Protein AF-I3C605-F1 (afdb_monomer)

Sequence (191 aa):
MRNILIIIFFLIFNLTFSQESLPFEDYHDSSNYLKIDKIDGYNNKTTESFEMFLNSDKTWNVKYFRYEADSIVCTKNIVIDTLNRLDEKLWLKILITNIQYLPDWEKIEYKLKYNTSIINLKDDIVIFSEQKVIVDGISFVIEIKTDHDKGIYNKIRYPDPSYFLPQFKSVDEIKSISDLLKIIHTNFEIF

Radius of gyration: 21.99 Å; Cα contacts (8 Å, |Δi|>4): 279; chains: 1; bounding box: 72×38×61 Å

Structure (mmCIF, N/CA/C/O backbone):
data_AF-I3C605-F1
#
_entry.id   AF-I3C605-F1
#
loop_
_atom_site.group_PDB
_atom_site.id
_atom_site.type_symbol
_atom_site.label_atom_id
_atom_site.label_alt_id
_atom_site.label_comp_id
_atom_site.label_asym_id
_atom_site.label_entity_id
_atom_site.label_seq_id
_atom_site.pdbx_PDB_ins_code
_atom_site.Cartn_x
_atom_site.Cartn_y
_atom_site.Cartn_z
_atom_site.occupancy
_atom_site.B_iso_or_equiv
_atom_site.auth_seq_id
_atom_site.auth_comp_id
_atom_site.auth_asym_id
_atom_site.auth_atom_id
_atom_site.pdbx_PDB_model_num
ATOM 1 N N . MET A 1 1 ? 52.435 -0.539 25.233 1.00 52.75 1 MET A N 1
ATOM 2 C CA . MET A 1 1 ? 51.190 0.245 25.424 1.00 52.75 1 MET A CA 1
ATOM 3 C C . MET A 1 1 ? 50.751 1.004 24.157 1.00 52.75 1 MET A C 1
ATOM 5 O O . MET A 1 1 ? 50.082 2.018 24.267 1.00 52.75 1 MET A O 1
ATOM 9 N N . ARG A 1 2 ? 51.077 0.519 22.943 1.00 49.16 2 ARG A N 1
ATOM 10 C CA . ARG A 1 2 ? 50.693 1.168 21.669 1.00 49.16 2 ARG A CA 1
ATOM 11 C C . ARG A 1 2 ? 49.412 0.585 21.049 1.00 49.16 2 ARG A C 1
ATOM 13 O O . ARG A 1 2 ? 48.764 1.247 20.256 1.00 49.16 2 ARG A O 1
ATOM 20 N N . ASN A 1 3 ? 49.013 -0.616 21.480 1.00 54.59 3 ASN A N 1
ATOM 21 C CA . ASN A 1 3 ? 47.872 -1.346 20.913 1.00 54.59 3 ASN A CA 1
ATOM 22 C C . ASN A 1 3 ? 46.565 -1.171 21.717 1.00 54.59 3 ASN A C 1
ATOM 24 O O . ASN A 1 3 ? 45.519 -1.612 21.264 1.00 54.59 3 ASN A O 1
ATOM 28 N N . ILE A 1 4 ? 46.607 -0.516 22.886 1.00 57.53 4 ILE A N 1
ATOM 29 C CA . ILE A 1 4 ? 45.414 -0.260 23.721 1.00 57.53 4 ILE A CA 1
ATOM 30 C C . ILE A 1 4 ? 44.628 0.963 23.209 1.00 57.53 4 ILE A C 1
ATOM 32 O O . ILE A 1 4 ? 43.403 0.977 23.261 1.00 57.53 4 ILE A O 1
ATOM 36 N N . LEU A 1 5 ? 45.314 1.952 22.625 1.00 52.88 5 LEU A N 1
ATOM 37 C CA . LEU A 1 5 ? 44.692 3.162 22.068 1.00 52.88 5 LEU A CA 1
ATOM 38 C C . LEU A 1 5 ? 43.804 2.887 20.840 1.00 52.88 5 LEU A C 1
ATOM 40 O O . LEU A 1 5 ? 42.818 3.586 20.634 1.00 52.88 5 LEU A O 1
ATOM 44 N N . ILE A 1 6 ? 44.108 1.845 20.061 1.00 57.06 6 ILE A N 1
ATOM 45 C CA . ILE A 1 6 ? 43.351 1.495 18.846 1.00 57.06 6 ILE A CA 1
ATOM 46 C C . ILE A 1 6 ? 42.001 0.843 19.194 1.00 57.06 6 ILE A C 1
ATOM 48 O O . ILE A 1 6 ? 41.017 1.052 18.491 1.00 57.06 6 ILE A O 1
ATOM 52 N N . ILE A 1 7 ? 41.921 0.119 20.316 1.00 57.59 7 ILE A N 1
ATOM 53 C CA . ILE A 1 7 ? 40.679 -0.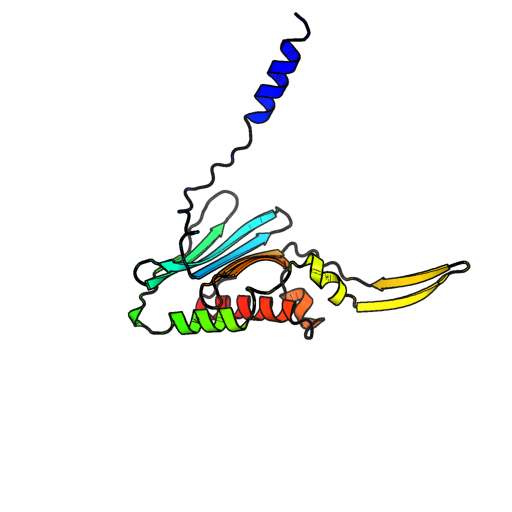536 20.763 1.00 57.59 7 ILE A CA 1
ATOM 54 C C . ILE A 1 7 ? 39.676 0.501 21.294 1.00 57.59 7 ILE A C 1
ATOM 56 O O . ILE A 1 7 ? 38.477 0.382 21.056 1.00 57.59 7 ILE A O 1
ATOM 60 N N . ILE A 1 8 ? 40.160 1.565 21.942 1.00 57.00 8 ILE A N 1
ATOM 61 C CA . ILE A 1 8 ? 39.307 2.658 22.435 1.00 57.00 8 ILE A CA 1
ATOM 62 C C . ILE A 1 8 ? 38.697 3.452 21.269 1.00 57.00 8 ILE A C 1
ATOM 64 O O . ILE A 1 8 ? 37.537 3.850 21.342 1.00 57.00 8 ILE A O 1
ATOM 68 N N . PHE A 1 9 ? 39.423 3.614 20.158 1.00 52.25 9 PHE A N 1
ATOM 69 C CA . PHE A 1 9 ? 38.913 4.318 18.977 1.00 52.25 9 PHE A CA 1
ATOM 70 C C . PHE A 1 9 ? 37.747 3.574 18.292 1.00 52.25 9 PHE A C 1
ATOM 72 O O . PHE A 1 9 ? 36.826 4.210 17.786 1.00 52.25 9 PHE A O 1
ATOM 79 N N . PHE A 1 10 ? 37.723 2.235 18.350 1.00 51.62 10 PHE A N 1
ATOM 80 C CA . PHE A 1 10 ? 36.617 1.420 17.822 1.00 51.62 10 PHE A CA 1
ATOM 81 C C . PHE A 1 10 ? 35.366 1.404 18.718 1.00 51.62 10 PHE A C 1
ATOM 83 O O . PHE A 1 10 ? 34.265 1.147 18.234 1.00 51.62 10 PHE A O 1
ATOM 90 N N . LEU A 1 11 ? 35.503 1.701 20.013 1.00 51.59 11 LEU A N 1
ATOM 91 C CA . LEU A 1 11 ? 34.367 1.772 20.941 1.00 51.59 11 LEU A CA 1
ATOM 92 C C . LEU A 1 11 ? 33.599 3.096 20.834 1.00 51.59 11 LEU A C 1
ATOM 94 O O . LEU A 1 11 ? 32.384 3.107 21.004 1.00 51.59 11 LEU A O 1
ATOM 98 N N . ILE A 1 12 ? 34.276 4.196 20.492 1.00 53.16 12 ILE A N 1
ATOM 99 C CA . ILE A 1 12 ? 33.645 5.523 20.390 1.00 53.16 12 ILE A CA 1
ATOM 100 C C . ILE A 1 12 ? 32.865 5.675 19.071 1.00 53.16 12 ILE A C 1
ATOM 102 O O . ILE A 1 12 ? 31.870 6.392 19.027 1.00 53.16 12 ILE A O 1
ATOM 106 N N . PHE A 1 13 ? 33.239 4.942 18.015 1.00 48.03 13 PHE A N 1
ATOM 107 C CA . PHE A 1 13 ? 32.538 5.000 16.723 1.00 48.03 13 PHE A CA 1
ATOM 108 C C . PHE A 1 13 ? 31.150 4.332 16.729 1.00 48.03 13 PHE A C 1
ATOM 110 O O . PHE A 1 13 ? 30.357 4.567 15.824 1.00 48.03 13 PHE A O 1
ATOM 117 N N . ASN A 1 14 ? 30.827 3.537 17.757 1.00 44.28 14 ASN A N 1
ATOM 118 C CA . ASN A 1 14 ? 29.510 2.904 17.907 1.00 44.28 14 ASN A CA 1
ATOM 119 C C . ASN A 1 14 ? 28.505 3.754 18.706 1.00 44.28 14 ASN A C 1
ATOM 121 O O . ASN A 1 14 ? 27.381 3.314 18.926 1.00 44.28 14 ASN A O 1
ATOM 125 N N . LEU A 1 15 ? 28.887 4.954 19.162 1.00 48.38 15 LEU A N 1
ATOM 126 C CA . LEU A 1 15 ? 28.062 5.763 20.069 1.00 48.38 15 LEU A CA 1
ATOM 127 C C . LEU A 1 15 ? 27.304 6.917 19.400 1.00 48.38 15 LEU A C 1
ATOM 129 O O . LEU A 1 15 ? 26.656 7.694 20.096 1.00 48.38 15 LEU A O 1
ATOM 133 N N . THR A 1 16 ? 27.325 7.040 18.072 1.00 44.97 16 THR A N 1
ATOM 134 C CA . THR A 1 16 ? 26.648 8.158 17.396 1.00 44.97 16 THR A CA 1
ATOM 135 C C . THR A 1 16 ? 25.938 7.726 16.120 1.00 44.97 16 THR A C 1
ATOM 137 O O . THR A 1 16 ? 26.452 7.950 15.031 1.00 44.97 16 THR A O 1
ATOM 140 N N . PHE A 1 17 ? 24.763 7.108 16.266 1.00 44.66 17 PHE A N 1
ATOM 141 C CA . PHE A 1 17 ? 23.529 7.454 15.540 1.00 44.66 17 PHE A CA 1
ATOM 142 C C . PHE A 1 17 ? 22.391 6.550 16.043 1.00 44.66 17 PHE A C 1
ATOM 144 O O . PHE A 1 17 ? 21.987 5.593 15.392 1.00 44.66 17 PHE A O 1
ATOM 151 N N . SER A 1 18 ? 21.875 6.830 17.239 1.00 33.56 18 SER A N 1
ATOM 152 C CA . SER A 1 18 ? 20.501 6.442 17.551 1.00 33.56 18 SER A CA 1
ATOM 153 C C . SER A 1 18 ? 19.672 7.684 17.279 1.00 33.56 18 SER A C 1
ATOM 155 O O . SER A 1 18 ? 19.680 8.607 18.090 1.00 33.56 18 SER A O 1
ATOM 157 N N . GLN A 1 19 ? 19.024 7.763 16.115 1.00 38.09 19 GLN A N 1
ATOM 158 C CA . GLN A 1 19 ? 17.883 8.667 16.006 1.00 38.09 19 GLN A CA 1
ATOM 159 C C . GLN A 1 19 ? 16.890 8.203 17.070 1.00 38.09 19 GLN A C 1
ATOM 161 O O . GLN A 1 19 ? 16.539 7.023 17.099 1.00 38.09 19 GLN A O 1
ATOM 166 N N . GLU A 1 20 ? 16.505 9.090 17.986 1.00 32.50 20 GLU A N 1
ATOM 167 C CA . GLU A 1 20 ? 15.344 8.856 18.834 1.00 32.50 20 GLU A CA 1
ATOM 168 C C . GLU A 1 20 ? 14.158 8.620 17.900 1.00 32.50 20 GLU A C 1
ATOM 170 O O . GLU A 1 20 ? 13.609 9.547 17.303 1.00 32.50 20 GLU A O 1
ATOM 175 N N . SER A 1 21 ? 13.783 7.355 17.726 1.00 35.91 21 SER A N 1
ATOM 176 C CA . SER A 1 21 ? 12.450 7.037 17.264 1.00 35.91 21 SER A CA 1
ATOM 177 C C . SER A 1 21 ? 11.512 7.606 18.318 1.00 35.91 21 SER A C 1
ATOM 179 O O . SER A 1 21 ? 11.566 7.207 19.484 1.00 35.91 21 SER A O 1
ATOM 181 N N . LEU A 1 22 ? 10.680 8.559 17.907 1.00 37.22 22 LEU A N 1
ATOM 182 C CA . LEU A 1 22 ? 9.502 8.985 18.657 1.00 37.22 22 LEU A CA 1
ATOM 183 C C . LEU A 1 22 ? 8.789 7.750 19.222 1.00 37.22 22 LEU A C 1
ATOM 185 O O . LEU A 1 22 ? 8.875 6.688 18.598 1.00 37.22 22 LEU A O 1
ATOM 189 N N . PRO A 1 23 ? 8.062 7.862 20.345 1.00 32.00 23 PRO A N 1
ATOM 190 C CA . PRO A 1 23 ? 7.281 6.754 20.866 1.00 32.00 23 PRO A CA 1
ATOM 191 C C . PRO A 1 23 ? 6.128 6.479 19.892 1.00 32.00 23 PRO A C 1
ATOM 193 O O . PRO A 1 23 ? 5.015 6.972 20.048 1.00 32.00 23 PRO A O 1
ATOM 196 N N . PHE A 1 24 ? 6.421 5.739 18.828 1.00 39.53 24 PHE A N 1
ATOM 197 C CA . PHE A 1 24 ? 5.434 5.031 18.048 1.00 39.53 24 PHE A CA 1
ATOM 198 C C . PHE A 1 24 ? 4.976 3.900 18.948 1.00 39.53 24 PHE A C 1
ATOM 200 O O . PHE A 1 24 ? 5.752 3.018 19.308 1.00 39.53 24 PHE A O 1
ATOM 207 N N . GLU A 1 25 ? 3.729 3.992 19.387 1.00 43.62 25 GLU A N 1
ATOM 208 C CA . GLU A 1 25 ? 3.073 2.875 20.040 1.00 43.62 25 GLU A CA 1
ATOM 209 C C . GLU A 1 25 ? 3.118 1.706 19.047 1.00 43.62 25 GLU A C 1
ATOM 211 O O . GLU A 1 25 ? 2.749 1.852 17.879 1.00 43.62 25 GLU A O 1
ATOM 216 N N . ASP A 1 26 ? 3.704 0.597 19.481 1.00 45.41 26 ASP A N 1
ATOM 217 C CA . ASP A 1 26 ? 4.004 -0.542 18.629 1.00 45.41 26 ASP A CA 1
ATOM 218 C C . ASP A 1 26 ? 2.695 -1.284 18.306 1.00 45.41 26 ASP A C 1
ATOM 220 O O . ASP A 1 26 ? 2.298 -2.231 18.979 1.00 45.41 26 ASP A O 1
ATOM 224 N N . TYR A 1 27 ? 1.945 -0.795 17.311 1.00 55.03 27 TYR A N 1
ATOM 225 C CA . TYR A 1 27 ? 0.644 -1.354 16.914 1.00 55.03 27 TYR A CA 1
ATOM 226 C C . TYR A 1 27 ? 0.763 -2.674 16.133 1.00 55.03 27 TYR A C 1
ATOM 228 O O . TYR A 1 27 ? -0.227 -3.140 15.558 1.00 55.03 27 TYR A O 1
ATOM 236 N N . HIS A 1 28 ? 1.942 -3.308 16.130 1.00 54.75 28 HIS A N 1
ATOM 237 C CA . HIS A 1 28 ? 2.177 -4.619 15.518 1.00 54.75 28 HIS A CA 1
ATOM 238 C C . HIS A 1 28 ? 1.216 -5.718 16.021 1.00 54.75 28 HIS A C 1
ATOM 240 O O . HIS A 1 28 ? 1.026 -6.725 15.327 1.00 54.75 28 HIS A O 1
ATOM 246 N N . ASP A 1 29 ? 0.534 -5.503 17.150 1.00 64.69 29 ASP A N 1
ATOM 247 C CA . ASP A 1 29 ? -0.460 -6.422 17.715 1.00 64.69 29 ASP A CA 1
ATOM 248 C C . ASP A 1 29 ? -1.840 -6.399 17.034 1.00 64.69 29 ASP A C 1
ATOM 250 O O . ASP A 1 29 ? -2.615 -7.341 17.211 1.00 64.69 29 ASP A O 1
ATOM 254 N N . SER A 1 30 ? -2.168 -5.400 16.203 1.00 77.69 30 SER A N 1
ATOM 255 C CA . SER A 1 30 ? -3.458 -5.403 15.492 1.00 77.69 30 SER A CA 1
ATOM 256 C C . SER A 1 30 ? -3.543 -6.560 14.485 1.00 77.69 30 SER A C 1
ATOM 258 O O . SER A 1 30 ? -2.561 -6.897 13.816 1.00 77.69 30 SER A O 1
ATOM 260 N N . SER A 1 31 ? -4.716 -7.193 14.364 1.00 84.00 31 SER A N 1
ATOM 261 C CA . SER A 1 31 ? -4.941 -8.262 13.379 1.00 84.00 31 SER A CA 1
ATOM 262 C C . SER A 1 31 ? -5.099 -7.725 11.954 1.00 84.00 31 SER A C 1
ATOM 264 O O . SER A 1 31 ? -4.735 -8.413 10.999 1.00 84.00 31 SER A O 1
ATOM 266 N N . ASN A 1 32 ? -5.578 -6.485 11.817 1.00 90.81 32 ASN A N 1
ATOM 267 C CA . ASN A 1 32 ? -5.750 -5.788 10.550 1.00 90.81 32 ASN A CA 1
ATOM 268 C C . ASN A 1 32 ? -5.110 -4.401 10.623 1.00 90.81 32 ASN A C 1
ATOM 270 O O . ASN A 1 32 ? -5.535 -3.545 11.399 1.00 90.81 32 ASN A O 1
ATOM 274 N N . TYR A 1 33 ? -4.095 -4.188 9.796 1.00 92.44 33 TYR A N 1
ATOM 275 C CA . TYR A 1 33 ? -3.253 -3.000 9.814 1.00 92.44 33 TYR A CA 1
ATOM 276 C C . TYR A 1 33 ? -2.837 -2.639 8.394 1.00 92.44 33 TYR A C 1
ATOM 278 O O . TYR A 1 33 ? -2.465 -3.514 7.614 1.00 92.44 33 TYR A O 1
ATOM 286 N N . LEU A 1 34 ? -2.869 -1.355 8.068 1.00 94.25 34 LEU A N 1
ATOM 287 C CA . LEU A 1 34 ? -2.311 -0.786 6.852 1.00 94.25 34 LEU A CA 1
ATOM 288 C C . LEU A 1 34 ? -1.520 0.463 7.222 1.00 94.25 34 LEU A C 1
ATOM 290 O O . LEU A 1 34 ? -2.051 1.363 7.869 1.00 94.25 34 LEU A O 1
ATOM 294 N N . LYS A 1 35 ? -0.291 0.550 6.731 1.00 94.31 35 LYS A N 1
ATOM 295 C CA . LYS A 1 35 ? 0.522 1.758 6.753 1.00 94.31 35 LYS A CA 1
ATOM 296 C C . LYS A 1 35 ? 1.039 2.078 5.366 1.00 94.31 35 LYS A C 1
ATOM 298 O O . LYS A 1 35 ? 1.442 1.186 4.623 1.00 94.31 35 LYS A O 1
ATOM 303 N N . ILE A 1 36 ? 1.004 3.358 5.021 1.00 95.69 36 ILE A N 1
ATOM 304 C CA . ILE A 1 36 ? 1.503 3.887 3.758 1.00 95.69 36 ILE A CA 1
ATOM 305 C C . ILE A 1 36 ? 2.378 5.092 4.073 1.00 95.69 36 ILE A C 1
ATOM 307 O O . ILE A 1 36 ? 1.876 6.133 4.493 1.00 95.69 36 ILE A O 1
ATOM 311 N N . ASP A 1 37 ? 3.672 4.952 3.825 1.00 93.38 37 ASP A N 1
ATOM 312 C CA . ASP A 1 37 ? 4.640 6.035 3.921 1.00 93.38 37 ASP A CA 1
ATOM 313 C C . ASP A 1 37 ? 4.969 6.549 2.520 1.00 93.38 37 ASP A C 1
ATOM 315 O O . ASP A 1 37 ? 5.457 5.799 1.672 1.00 93.38 37 ASP A O 1
ATOM 319 N N . LYS A 1 38 ? 4.737 7.839 2.281 1.00 92.62 38 LYS A N 1
ATOM 320 C CA . LYS A 1 38 ? 5.220 8.556 1.099 1.00 92.62 38 LYS A CA 1
ATOM 321 C C . LYS A 1 38 ? 6.633 9.043 1.391 1.00 92.62 38 LYS A C 1
ATOM 323 O O . LYS A 1 38 ? 6.859 9.798 2.336 1.00 92.62 38 LYS A O 1
ATOM 328 N N . ILE A 1 39 ? 7.585 8.594 0.589 1.00 90.12 39 ILE A N 1
ATOM 329 C CA . ILE A 1 39 ? 9.008 8.883 0.733 1.00 90.12 39 ILE A CA 1
ATOM 330 C C . ILE A 1 39 ? 9.456 9.757 -0.428 1.00 90.12 39 ILE A C 1
ATOM 332 O O . ILE A 1 39 ? 9.342 9.360 -1.589 1.00 90.12 39 ILE A O 1
ATOM 336 N N . ASP A 1 40 ? 10.042 10.901 -0.088 1.00 85.62 40 ASP A N 1
ATOM 337 C CA . ASP A 1 40 ? 10.869 11.679 -1.004 1.00 85.62 40 ASP A CA 1
ATOM 338 C C . ASP A 1 40 ? 12.256 11.023 -1.092 1.00 85.62 40 ASP A C 1
ATOM 340 O O . ASP A 1 40 ? 13.069 11.086 -0.171 1.00 85.62 40 ASP A O 1
ATOM 344 N N . GLY A 1 41 ? 12.495 10.344 -2.201 1.00 72.44 41 GLY A N 1
ATOM 345 C CA . GLY A 1 41 ? 13.703 9.661 -2.624 1.00 72.44 41 GLY A CA 1
ATOM 346 C C . GLY A 1 41 ? 14.916 10.558 -2.857 1.00 72.44 41 GLY A C 1
ATOM 347 O O . GLY A 1 41 ? 16.018 10.017 -2.841 1.00 72.44 41 GLY A O 1
ATOM 348 N N . TYR A 1 42 ? 14.783 11.887 -2.979 1.00 73.25 42 TYR A N 1
ATOM 349 C CA . TYR A 1 42 ? 15.964 12.766 -2.967 1.00 73.25 42 TYR A CA 1
ATOM 350 C C . TYR A 1 42 ? 16.639 12.771 -1.596 1.00 73.25 42 TYR A C 1
ATOM 352 O O . TYR A 1 42 ? 17.864 12.745 -1.498 1.00 73.25 42 TYR A O 1
ATOM 360 N N . ASN A 1 43 ? 15.831 12.760 -0.536 1.00 69.31 43 ASN A N 1
ATOM 361 C CA . ASN A 1 43 ? 16.306 12.810 0.847 1.00 69.31 43 ASN A CA 1
ATOM 362 C C . ASN A 1 43 ? 16.136 11.471 1.585 1.00 69.31 43 ASN A C 1
ATOM 364 O O . ASN A 1 43 ? 16.556 11.347 2.734 1.00 69.31 43 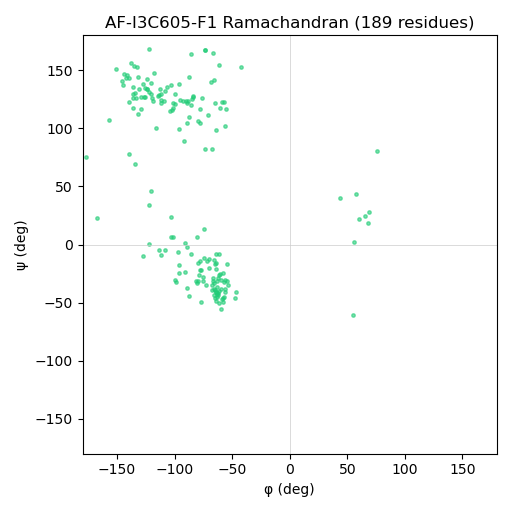ASN A O 1
ATOM 368 N N . ASN A 1 44 ? 15.500 10.488 0.938 1.00 74.81 44 ASN A N 1
ATOM 369 C CA . ASN A 1 44 ? 14.986 9.246 1.519 1.00 74.81 44 ASN A CA 1
ATOM 370 C C . ASN A 1 44 ? 14.257 9.483 2.856 1.00 74.81 44 ASN A C 1
ATOM 372 O O . ASN A 1 44 ? 14.418 8.725 3.814 1.00 74.81 44 ASN A O 1
ATOM 376 N N . LYS A 1 45 ? 13.482 10.572 2.921 1.00 81.38 45 LYS A N 1
ATOM 377 C CA . LYS A 1 45 ? 12.717 10.983 4.101 1.00 81.38 45 LYS A CA 1
ATOM 378 C C . LYS A 1 45 ? 11.236 10.719 3.866 1.00 81.38 45 LYS A C 1
ATOM 380 O O . LYS A 1 45 ? 10.706 11.049 2.805 1.00 81.38 45 LYS A O 1
ATOM 385 N N . THR A 1 46 ? 10.568 10.165 4.872 1.00 80.38 46 THR A N 1
ATOM 386 C CA . THR A 1 46 ? 9.105 10.107 4.899 1.00 80.38 46 THR A CA 1
ATOM 387 C C . THR A 1 46 ? 8.562 11.527 4.982 1.00 80.38 46 THR A C 1
ATOM 389 O O . THR A 1 46 ? 8.896 12.267 5.906 1.00 80.38 46 THR A O 1
ATOM 392 N N . THR A 1 47 ? 7.749 11.912 4.006 1.00 84.69 47 THR A N 1
ATOM 393 C CA . THR A 1 47 ? 7.086 13.220 3.946 1.00 84.69 47 THR A CA 1
ATOM 394 C C . THR A 1 47 ? 5.654 13.132 4.441 1.00 84.69 47 THR A C 1
ATOM 396 O O . THR A 1 47 ? 5.163 14.065 5.070 1.00 84.69 47 THR A O 1
ATOM 399 N N . GLU A 1 48 ? 4.993 11.996 4.229 1.00 87.88 48 GLU A N 1
ATOM 400 C CA . GLU A 1 48 ? 3.630 11.738 4.689 1.00 87.88 48 GLU A CA 1
ATOM 401 C C . GLU A 1 48 ? 3.505 10.281 5.142 1.00 87.88 48 GLU A C 1
ATOM 403 O O . GLU A 1 48 ? 4.107 9.394 4.540 1.00 87.88 48 GLU A O 1
ATOM 408 N N . SER A 1 49 ? 2.729 10.029 6.194 1.00 89.38 49 SER A N 1
ATOM 409 C CA . SER A 1 49 ? 2.456 8.684 6.705 1.00 89.38 49 SER A CA 1
ATOM 410 C C . SER A 1 49 ? 0.975 8.543 7.018 1.00 89.38 49 SER A C 1
ATOM 412 O O . SER A 1 49 ? 0.406 9.362 7.738 1.00 89.38 49 SER A O 1
ATOM 414 N N . PHE A 1 50 ? 0.344 7.519 6.460 1.00 90.38 50 PHE A N 1
ATOM 415 C CA . PHE A 1 50 ? -1.032 7.130 6.740 1.00 90.38 50 PHE A CA 1
ATOM 416 C C . PHE A 1 50 ? -1.031 5.790 7.459 1.00 90.38 50 PHE A C 1
ATOM 418 O O . PHE A 1 50 ? -0.378 4.856 7.002 1.00 90.38 50 PHE A O 1
ATOM 425 N N . GLU A 1 51 ? -1.811 5.673 8.526 1.00 89.81 51 GLU A N 1
ATOM 426 C CA . GLU A 1 51 ? -1.990 4.431 9.269 1.00 89.81 51 GLU A CA 1
ATOM 427 C C . GLU A 1 51 ? -3.476 4.171 9.488 1.00 89.81 51 GLU A C 1
ATOM 429 O O . GLU A 1 51 ? -4.218 5.061 9.897 1.00 89.81 51 GLU A O 1
ATOM 434 N N . MET A 1 52 ? -3.908 2.941 9.245 1.00 89.31 52 MET A N 1
ATOM 435 C CA . MET A 1 52 ? -5.258 2.460 9.507 1.00 89.31 52 MET A CA 1
ATOM 436 C C . MET A 1 52 ? -5.165 1.113 10.211 1.00 89.31 52 MET A C 1
ATOM 438 O O . MET A 1 52 ? -4.517 0.199 9.706 1.00 89.31 52 MET A O 1
ATOM 442 N N . PHE A 1 53 ? -5.808 0.971 11.364 1.00 89.00 53 PHE A N 1
ATOM 443 C CA . PHE A 1 53 ? -5.721 -0.261 12.143 1.00 89.00 53 PHE A CA 1
ATOM 444 C C . PHE A 1 53 ? -6.969 -0.534 12.968 1.00 89.00 53 PHE A C 1
ATOM 446 O O . PHE A 1 53 ? -7.679 0.384 13.383 1.00 89.00 53 PHE A O 1
ATOM 453 N N . LEU A 1 54 ? -7.224 -1.820 13.197 1.00 86.88 54 LEU A N 1
ATOM 454 C CA . LEU A 1 54 ? -8.322 -2.290 14.028 1.00 86.88 54 LEU A CA 1
ATOM 455 C C . LEU A 1 54 ? -7.857 -2.408 15.484 1.00 86.88 54 LEU A C 1
ATOM 457 O O . LEU A 1 54 ? -6.916 -3.145 15.789 1.00 86.88 54 LEU A O 1
ATOM 461 N N . ASN A 1 55 ? -8.518 -1.695 16.386 1.00 83.75 55 ASN A N 1
ATOM 462 C CA . ASN A 1 55 ? -8.280 -1.774 17.822 1.00 83.75 55 ASN A CA 1
ATOM 463 C C . ASN A 1 55 ? -8.836 -3.069 18.430 1.00 83.75 55 ASN A C 1
ATOM 465 O O . ASN A 1 55 ? -9.671 -3.767 17.849 1.00 83.75 55 ASN A O 1
ATOM 469 N N . SER A 1 56 ? -8.430 -3.347 19.669 1.00 83.44 56 SER A N 1
ATOM 470 C CA . SER A 1 56 ? -8.922 -4.478 20.465 1.00 83.44 56 SER A CA 1
ATOM 471 C C . SER A 1 56 ? -10.426 -4.415 20.769 1.00 83.44 56 SER A C 1
ATOM 473 O O . SER A 1 56 ? -11.074 -5.455 20.882 1.00 83.44 56 SER A O 1
ATOM 475 N N . ASP A 1 57 ? -11.002 -3.215 20.846 1.00 83.31 57 ASP A N 1
ATOM 476 C CA . ASP A 1 57 ? -12.444 -2.979 21.001 1.00 83.31 57 ASP A CA 1
ATOM 477 C C . ASP A 1 57 ? -13.227 -3.086 19.676 1.00 83.31 57 ASP A C 1
ATOM 479 O O . ASP A 1 57 ? -14.433 -2.845 19.646 1.00 83.31 57 ASP A O 1
ATOM 483 N N . LYS A 1 58 ? -12.553 -3.507 18.596 1.00 80.12 58 LYS A N 1
ATOM 484 C CA . LYS A 1 58 ? -13.063 -3.614 17.223 1.00 80.12 58 LYS A CA 1
ATOM 485 C C . LYS A 1 58 ? -13.377 -2.275 16.557 1.00 80.12 58 LYS A C 1
ATOM 487 O O . LYS A 1 58 ? -14.079 -2.271 15.546 1.00 80.12 58 LYS A O 1
ATOM 492 N N . THR A 1 59 ? -12.844 -1.167 17.069 1.00 82.25 59 THR A N 1
ATOM 493 C CA . THR A 1 59 ? -12.939 0.141 16.412 1.00 82.25 59 THR A CA 1
ATOM 494 C C . THR A 1 59 ? -11.807 0.375 15.416 1.00 82.25 59 THR A C 1
ATOM 496 O O . THR A 1 59 ? -10.684 -0.080 15.624 1.00 82.25 59 THR A O 1
ATOM 499 N N . TRP A 1 60 ? -12.090 1.060 14.305 1.00 84.25 60 TRP A N 1
ATOM 500 C CA . TRP A 1 60 ? -11.065 1.424 13.326 1.00 84.25 60 TRP A CA 1
ATOM 501 C C . TRP A 1 60 ? -10.466 2.786 13.662 1.00 84.25 60 TRP A C 1
ATOM 503 O O . TRP A 1 60 ? -11.167 3.793 13.715 1.00 84.25 60 TRP A O 1
ATOM 513 N N . ASN A 1 61 ? -9.148 2.828 13.822 1.00 82.50 61 ASN A N 1
ATOM 514 C CA . ASN A 1 61 ? -8.398 4.063 13.988 1.00 82.50 61 ASN A CA 1
ATOM 515 C C . ASN A 1 61 ? -7.677 4.425 12.695 1.00 82.50 61 ASN A C 1
ATOM 517 O O . ASN A 1 61 ? -7.068 3.563 12.062 1.00 82.50 61 ASN A O 1
ATOM 521 N N . VAL A 1 62 ? -7.712 5.712 12.340 1.00 84.94 62 VAL A N 1
ATOM 522 C CA . VAL A 1 62 ? -6.993 6.257 11.189 1.00 84.94 62 VAL A CA 1
ATOM 523 C C . VAL A 1 62 ? -6.138 7.443 11.623 1.00 84.94 62 VAL A C 1
ATOM 525 O O . VAL A 1 62 ? -6.616 8.408 12.219 1.00 84.94 62 VAL A O 1
ATOM 528 N N . LYS A 1 63 ? -4.851 7.396 11.299 1.00 83.56 63 LYS A N 1
ATOM 529 C CA . LYS A 1 63 ? -3.891 8.455 11.605 1.00 83.56 63 LYS A CA 1
ATOM 530 C C . LYS A 1 63 ? -3.217 8.925 10.333 1.00 83.56 63 LYS A C 1
ATOM 532 O O . LYS A 1 63 ? -2.911 8.125 9.452 1.00 83.56 63 LYS A O 1
ATOM 537 N N . TYR A 1 64 ? -2.972 10.226 10.252 1.00 83.12 64 TYR A N 1
ATOM 538 C CA . TYR A 1 64 ? -2.212 10.813 9.165 1.00 83.12 64 TYR A CA 1
ATOM 539 C C . TYR A 1 64 ? -1.211 11.842 9.688 1.00 83.12 64 TYR A C 1
ATOM 541 O O . TYR A 1 64 ? -1.552 12.772 10.426 1.00 83.12 64 TYR A O 1
ATOM 549 N N . PHE A 1 65 ? 0.034 11.687 9.260 1.00 81.25 65 PHE A N 1
ATOM 550 C CA . PHE A 1 65 ? 1.161 12.527 9.628 1.00 81.25 65 PHE A CA 1
ATOM 551 C C . PHE A 1 65 ? 1.756 13.154 8.370 1.00 81.25 65 PHE A C 1
ATOM 553 O O . PHE A 1 65 ? 1.906 12.483 7.352 1.00 81.25 65 PHE A O 1
ATOM 560 N N . ARG A 1 66 ? 2.133 14.432 8.450 1.00 80.88 66 ARG A N 1
ATOM 561 C CA . ARG A 1 66 ? 2.924 15.125 7.428 1.00 80.88 66 ARG A CA 1
ATOM 562 C C . ARG A 1 66 ? 4.169 15.702 8.097 1.00 80.88 66 ARG A C 1
ATOM 564 O O . ARG A 1 66 ? 4.082 16.284 9.177 1.00 80.88 66 ARG A O 1
ATOM 571 N N . TYR A 1 67 ? 5.319 15.502 7.471 1.00 74.62 67 TYR A N 1
ATOM 572 C CA . TYR A 1 67 ? 6.628 15.877 7.990 1.00 74.62 67 TYR A CA 1
ATOM 573 C C . TYR A 1 67 ? 7.178 17.051 7.180 1.00 74.62 67 TYR A C 1
ATOM 575 O O . TYR A 1 67 ? 7.315 16.956 5.961 1.00 74.62 67 TYR A O 1
ATOM 583 N N . GLU A 1 68 ? 7.508 18.154 7.855 1.00 69.56 68 GLU A N 1
ATOM 584 C CA . GLU A 1 68 ? 8.044 19.362 7.221 1.00 69.56 68 GLU A CA 1
ATOM 585 C C . GLU A 1 68 ? 9.371 19.783 7.863 1.00 69.56 68 GLU A C 1
ATOM 587 O O . GLU A 1 68 ? 9.460 19.974 9.078 1.00 69.56 68 GLU A O 1
ATOM 592 N N . ALA A 1 69 ? 10.382 19.958 7.001 1.00 59.19 69 ALA A N 1
ATOM 593 C CA . ALA A 1 69 ? 11.719 20.513 7.234 1.00 59.19 69 ALA A CA 1
ATOM 594 C C . ALA A 1 69 ? 12.567 19.871 8.351 1.00 59.19 69 ALA A C 1
ATOM 596 O O . ALA A 1 69 ? 13.617 19.351 8.011 1.00 59.19 69 ALA A O 1
ATOM 597 N N . ASP A 1 70 ? 12.134 19.880 9.615 1.00 53.50 70 ASP A N 1
ATOM 598 C CA . ASP A 1 70 ? 12.768 19.246 10.794 1.00 53.50 70 ASP A CA 1
ATOM 599 C C . ASP A 1 70 ? 11.803 19.217 12.016 1.00 53.50 70 ASP A C 1
ATOM 601 O O . ASP A 1 70 ? 12.222 19.150 13.172 1.00 53.50 70 ASP A O 1
ATOM 605 N N . SER A 1 71 ? 10.483 19.287 11.791 1.00 52.22 71 SER A N 1
ATOM 606 C CA . SER A 1 71 ? 9.464 19.261 12.853 1.00 52.22 71 SER A CA 1
ATOM 607 C C . SER A 1 71 ? 8.247 18.419 12.457 1.00 52.22 71 SER A C 1
ATOM 609 O O . SER A 1 71 ? 7.839 18.395 11.295 1.00 52.22 71 SER A O 1
ATOM 611 N N . ILE A 1 72 ? 7.660 17.706 13.425 1.00 53.56 72 ILE A N 1
ATOM 612 C CA . ILE A 1 72 ? 6.416 16.953 13.217 1.00 53.56 72 ILE A CA 1
ATOM 613 C C . ILE A 1 72 ? 5.262 17.945 13.294 1.00 53.56 72 ILE A C 1
ATOM 615 O O . ILE A 1 72 ? 4.877 18.372 14.383 1.00 53.56 72 ILE A O 1
ATOM 619 N N . VAL A 1 73 ? 4.666 18.278 12.155 1.00 53.16 73 VAL A N 1
ATOM 620 C CA . VAL A 1 73 ? 3.374 18.963 12.147 1.00 53.16 73 VAL A CA 1
ATOM 621 C C . VAL A 1 73 ? 2.298 17.884 12.077 1.00 53.16 73 VAL A C 1
ATOM 623 O O . VAL A 1 73 ? 1.876 17.443 11.007 1.00 53.16 73 VAL A O 1
ATOM 626 N N . CYS A 1 74 ? 1.866 17.402 13.244 1.00 50.62 74 CYS A N 1
ATOM 627 C CA . CYS A 1 74 ? 0.761 16.450 13.340 1.00 50.62 74 CYS A CA 1
ATOM 628 C C . CYS A 1 74 ? -0.518 17.133 12.826 1.00 50.62 74 CYS A C 1
ATOM 630 O O . CYS A 1 74 ? -1.113 17.946 13.528 1.00 50.62 74 CYS A O 1
ATOM 632 N N . THR A 1 75 ? -0.892 16.876 11.569 1.00 53.34 75 THR A N 1
ATOM 633 C CA . THR A 1 75 ? -1.908 17.688 10.877 1.00 53.34 75 THR A CA 1
ATOM 634 C C . THR A 1 75 ? -3.316 17.081 10.942 1.00 53.34 75 THR A C 1
ATOM 636 O O . THR A 1 75 ? -4.290 17.827 10.849 1.00 53.34 75 THR A O 1
ATOM 639 N N . LYS A 1 76 ? -3.490 15.759 11.128 1.00 50.94 76 LYS A N 1
ATOM 640 C CA . LYS A 1 76 ? -4.840 15.158 11.165 1.00 50.94 76 LYS A CA 1
ATOM 641 C C . LYS A 1 76 ? -4.874 13.814 11.909 1.00 50.94 76 LYS A C 1
ATOM 643 O O . LYS A 1 76 ? -4.434 12.793 11.392 1.00 50.94 76 LYS A O 1
ATOM 648 N N . ASN A 1 77 ? -5.448 13.799 13.111 1.00 54.31 77 ASN A N 1
ATOM 649 C CA . ASN A 1 77 ? -5.812 12.563 13.808 1.00 54.31 77 ASN A CA 1
ATOM 650 C C . ASN A 1 77 ? -7.332 12.382 13.691 1.00 54.31 77 ASN A C 1
ATOM 652 O O . ASN A 1 77 ? -8.077 13.237 14.173 1.00 54.31 77 ASN A O 1
ATOM 656 N N . ILE A 1 78 ? -7.793 11.336 12.999 1.00 57.94 78 ILE A N 1
ATOM 657 C CA . ILE A 1 78 ? -9.222 11.076 12.790 1.00 57.94 78 ILE A CA 1
ATOM 658 C C . ILE A 1 78 ? -9.568 9.760 13.483 1.00 57.94 78 ILE A C 1
ATOM 660 O O . ILE A 1 78 ? -9.356 8.676 12.945 1.00 57.94 78 ILE A O 1
ATOM 664 N N . VAL A 1 79 ? -10.151 9.854 14.675 1.00 54.94 79 VAL A N 1
ATOM 665 C CA . VAL A 1 79 ? -10.805 8.702 15.304 1.00 54.94 79 VAL A CA 1
ATOM 666 C C . VAL A 1 79 ? -12.160 8.521 14.622 1.00 54.94 79 VAL A C 1
ATOM 668 O O . VAL A 1 79 ? -12.995 9.427 14.665 1.00 54.94 79 VAL A O 1
ATOM 671 N N . ILE A 1 80 ? -12.359 7.390 13.945 1.00 53.50 80 ILE A N 1
ATOM 672 C CA . ILE A 1 80 ? -13.599 7.081 13.225 1.00 53.50 80 ILE A CA 1
ATOM 673 C C . ILE A 1 80 ? -14.414 6.119 14.085 1.00 53.50 80 ILE A C 1
ATOM 675 O O . ILE A 1 80 ? -13.981 5.012 14.387 1.00 53.50 80 ILE A O 1
ATOM 679 N N . ASP A 1 81 ? -15.598 6.560 14.502 1.00 42.41 81 ASP A N 1
ATOM 680 C CA . ASP A 1 81 ? -16.494 5.751 15.324 1.00 42.41 81 ASP A CA 1
ATOM 681 C C . ASP A 1 81 ? -17.207 4.679 14.473 1.00 42.41 81 ASP A C 1
ATOM 683 O O . ASP A 1 81 ? -17.877 4.984 13.481 1.00 42.41 81 ASP A O 1
ATOM 687 N N . THR A 1 82 ? -17.091 3.415 14.891 1.00 44.75 82 THR A N 1
ATOM 688 C CA . THR A 1 82 ? -17.613 2.207 14.214 1.00 44.75 82 THR A CA 1
ATOM 689 C C . THR A 1 82 ? -19.121 2.125 14.021 1.00 44.75 82 THR A C 1
ATOM 691 O O . THR A 1 82 ? -19.616 1.229 13.329 1.00 44.75 82 THR A O 1
ATOM 694 N N . LEU A 1 83 ? -19.891 3.039 14.605 1.00 39.00 83 LEU A N 1
ATOM 695 C CA . LEU A 1 83 ? -21.349 3.050 14.473 1.00 39.00 83 LEU A CA 1
ATOM 696 C C . LEU A 1 83 ? -21.842 3.291 13.027 1.00 39.00 83 LEU A C 1
ATOM 698 O O . LEU A 1 83 ? -23.028 3.103 12.758 1.00 39.00 83 LEU A O 1
ATOM 702 N N . ASN A 1 84 ? -20.956 3.621 12.073 1.00 44.22 84 ASN A N 1
ATOM 703 C CA . ASN A 1 84 ? -21.323 4.025 10.708 1.00 44.22 84 ASN A CA 1
ATOM 704 C C . ASN A 1 84 ? -21.160 2.989 9.576 1.00 44.22 84 ASN A C 1
ATOM 706 O O . ASN A 1 84 ? -21.396 3.353 8.423 1.00 44.22 84 ASN A O 1
ATOM 710 N N . ARG A 1 85 ? -20.827 1.708 9.825 1.00 50.25 85 ARG A N 1
ATOM 711 C CA . ARG A 1 85 ? -20.752 0.633 8.785 1.00 50.25 85 ARG A CA 1
ATOM 712 C C . ARG A 1 85 ? -19.824 0.915 7.578 1.00 50.25 85 ARG A C 1
ATOM 714 O O . ARG A 1 85 ? -19.761 0.100 6.655 1.00 50.25 85 ARG A O 1
ATOM 721 N N . LEU A 1 86 ? -19.125 2.049 7.541 1.00 55.78 86 LEU A N 1
ATOM 722 C CA . LEU A 1 86 ? -18.290 2.482 6.419 1.00 55.78 86 LEU A CA 1
ATOM 723 C C . LEU A 1 86 ? -16.943 1.734 6.403 1.00 55.78 86 LEU A C 1
ATOM 725 O O . LEU A 1 86 ? -16.324 1.591 5.348 1.00 55.78 86 LEU A O 1
ATOM 729 N N . ASP A 1 87 ? -16.545 1.204 7.557 1.00 67.06 87 ASP A N 1
ATOM 730 C CA . ASP A 1 87 ? -15.149 0.916 7.892 1.00 67.06 87 ASP A CA 1
ATOM 731 C C . ASP A 1 87 ? -14.716 -0.479 7.430 1.00 67.06 87 ASP A C 1
ATOM 733 O O . ASP A 1 87 ? -13.695 -0.633 6.764 1.00 67.06 87 ASP A O 1
ATOM 737 N N . GLU A 1 88 ? -15.560 -1.492 7.649 1.00 79.19 88 GLU A N 1
ATOM 738 C CA . GLU A 1 88 ? -15.343 -2.839 7.105 1.00 79.19 88 GLU A CA 1
ATOM 739 C C . GLU A 1 88 ? -15.430 -2.831 5.573 1.00 79.19 88 GLU A C 1
ATOM 741 O O . GLU A 1 88 ? -14.629 -3.458 4.885 1.00 79.19 88 GLU A O 1
ATOM 746 N N . LYS A 1 89 ? -16.347 -2.039 5.006 1.00 86.31 89 LYS A N 1
ATOM 747 C CA . LYS A 1 89 ? -16.448 -1.880 3.552 1.00 86.31 89 LYS A CA 1
ATOM 748 C C . LYS A 1 89 ? -15.201 -1.212 2.970 1.00 86.31 89 LYS A C 1
ATOM 750 O O . LYS A 1 89 ? -14.784 -1.583 1.873 1.00 86.31 89 LYS A O 1
ATOM 755 N N . LEU A 1 90 ? -14.630 -0.220 3.654 1.00 89.94 90 LEU A N 1
ATOM 756 C CA . LEU A 1 90 ? -13.377 0.411 3.240 1.00 89.94 90 LEU A CA 1
ATOM 757 C C . LEU A 1 90 ? -12.214 -0.582 3.303 1.00 89.94 90 LEU A C 1
ATOM 759 O O . LEU A 1 90 ? -11.475 -0.703 2.328 1.00 89.94 90 LEU A O 1
ATOM 763 N N . TRP A 1 91 ? -12.108 -1.342 4.393 1.00 91.88 91 TRP A N 1
ATOM 764 C CA . TRP A 1 91 ? -11.102 -2.391 4.528 1.00 91.88 91 TRP A CA 1
ATOM 765 C C . TRP A 1 91 ? -11.209 -3.445 3.419 1.00 91.88 91 TRP A C 1
ATOM 767 O O . TRP A 1 91 ? -10.228 -3.754 2.750 1.00 91.88 91 TRP A O 1
ATOM 777 N N . LEU A 1 92 ? -12.416 -3.925 3.116 1.00 91.69 92 LEU A N 1
ATOM 778 C CA . LEU A 1 92 ? -12.632 -4.872 2.018 1.00 91.69 92 LEU A CA 1
ATOM 779 C C . LEU A 1 92 ? -12.273 -4.275 0.648 1.00 91.69 92 LEU A C 1
ATOM 781 O O . LEU A 1 92 ? -11.722 -4.977 -0.196 1.00 91.69 92 LEU A O 1
ATOM 785 N N . LYS A 1 93 ? -12.531 -2.979 0.415 1.00 94.25 93 LYS A N 1
ATOM 786 C CA . LYS A 1 93 ? -12.072 -2.297 -0.810 1.00 94.25 93 LYS A CA 1
ATOM 787 C C . LYS A 1 93 ? -10.548 -2.290 -0.915 1.00 94.25 93 LYS A C 1
ATOM 789 O O . LYS A 1 93 ? -10.039 -2.497 -2.011 1.00 94.25 93 LYS A O 1
ATOM 794 N N . ILE A 1 94 ? -9.845 -2.072 0.198 1.00 95.06 94 ILE A N 1
ATOM 795 C CA . ILE A 1 94 ? -8.381 -2.173 0.262 1.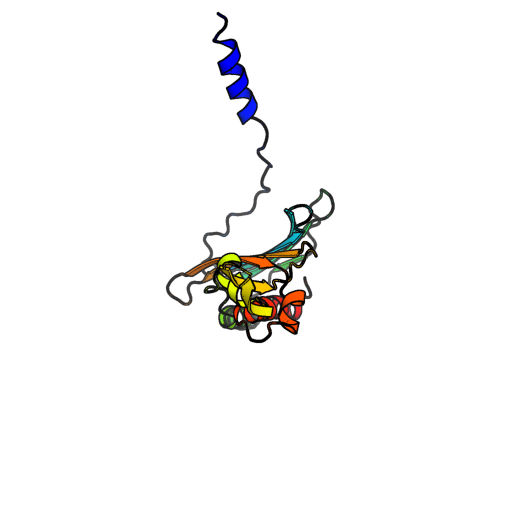00 95.06 94 ILE A CA 1
ATOM 796 C C . ILE A 1 94 ? -7.952 -3.601 -0.093 1.00 95.06 94 ILE A C 1
ATOM 798 O O . ILE A 1 94 ? -7.132 -3.772 -0.990 1.00 95.06 94 ILE A O 1
ATOM 802 N N . LEU A 1 95 ? -8.542 -4.630 0.520 1.00 94.56 95 LEU A N 1
ATOM 803 C CA . LEU A 1 95 ? -8.153 -6.027 0.274 1.00 94.56 95 LEU A CA 1
ATOM 804 C C . LEU A 1 95 ? -8.395 -6.491 -1.171 1.00 94.56 95 LEU A C 1
ATOM 806 O O . LEU A 1 95 ? -7.615 -7.290 -1.686 1.00 94.56 95 LEU A O 1
ATOM 810 N N . ILE A 1 96 ? -9.419 -5.963 -1.852 1.00 95.00 96 ILE A N 1
ATOM 811 C CA . ILE A 1 96 ? -9.690 -6.252 -3.274 1.00 95.00 96 ILE A CA 1
ATOM 812 C C . ILE A 1 96 ? -8.558 -5.756 -4.194 1.00 95.00 96 ILE A C 1
ATOM 814 O O . ILE A 1 96 ? -8.402 -6.273 -5.299 1.00 95.00 96 ILE A O 1
ATOM 818 N N . THR A 1 97 ? -7.729 -4.801 -3.753 1.00 96.12 97 THR A N 1
ATOM 819 C CA . THR A 1 97 ? -6.542 -4.372 -4.519 1.00 96.12 97 THR A CA 1
ATOM 820 C C . THR A 1 97 ? -5.440 -5.434 -4.560 1.00 96.12 97 THR A C 1
ATOM 822 O O . THR A 1 97 ? -4.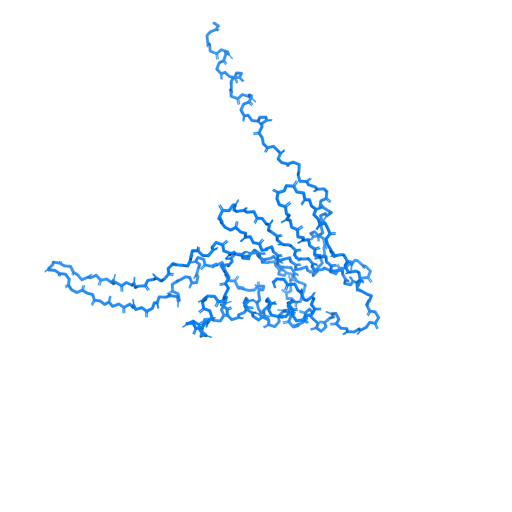523 -5.312 -5.366 1.00 96.12 97 THR A O 1
ATOM 825 N N . ASN A 1 98 ? -5.520 -6.484 -3.733 1.00 95.75 98 ASN A N 1
ATOM 826 C CA . ASN A 1 98 ? -4.509 -7.537 -3.594 1.00 95.75 98 ASN A CA 1
ATOM 827 C C . ASN A 1 98 ? -3.126 -7.040 -3.138 1.00 95.75 98 ASN A C 1
ATOM 829 O O . ASN A 1 98 ? -2.125 -7.727 -3.342 1.00 95.75 98 ASN A O 1
ATOM 833 N N . ILE A 1 99 ? -3.059 -5.870 -2.496 1.00 95.50 99 ILE A N 1
ATOM 834 C CA . ILE A 1 99 ? -1.813 -5.268 -2.004 1.00 95.50 99 ILE A CA 1
ATOM 835 C C . ILE A 1 99 ? -0.998 -6.216 -1.101 1.00 95.50 99 ILE A C 1
ATOM 837 O O . ILE A 1 99 ? 0.229 -6.272 -1.168 1.00 95.50 99 ILE A O 1
ATOM 841 N N . GLN A 1 100 ? -1.689 -7.042 -0.317 1.00 94.62 100 GLN A N 1
ATOM 842 C CA . GLN A 1 100 ? -1.118 -8.044 0.581 1.00 94.62 100 GLN A CA 1
ATOM 843 C C . GLN A 1 100 ? -0.370 -9.181 -0.130 1.00 94.62 100 GLN A C 1
ATOM 845 O O . GLN A 1 100 ? 0.354 -9.924 0.522 1.00 94.62 100 GLN A O 1
ATOM 850 N N . TYR A 1 101 ? -0.520 -9.315 -1.448 1.00 95.50 101 TYR A N 1
ATOM 851 C CA . TYR A 1 101 ? 0.139 -10.348 -2.251 1.00 95.50 101 TYR A CA 1
ATOM 852 C C . TYR A 1 101 ? 1.161 -9.794 -3.234 1.00 95.50 101 TYR A C 1
ATOM 854 O O . TYR A 1 101 ? 1.803 -10.571 -3.945 1.00 95.50 101 TYR A O 1
ATOM 862 N N . LEU A 1 102 ? 1.288 -8.468 -3.331 1.00 96.12 102 LEU A N 1
ATOM 863 C CA . LEU A 1 102 ? 2.182 -7.900 -4.323 1.00 96.12 102 LEU A CA 1
ATOM 864 C C . LEU A 1 102 ? 3.638 -8.211 -3.966 1.00 96.12 102 LEU A C 1
ATOM 866 O O . LEU A 1 102 ? 4.021 -8.146 -2.796 1.00 96.12 102 LEU A O 1
ATOM 870 N N . PRO A 1 103 ? 4.467 -8.529 -4.964 1.00 96.44 103 PRO A N 1
ATOM 871 C CA . PRO A 1 103 ? 5.905 -8.616 -4.773 1.00 96.44 103 PRO A CA 1
ATOM 872 C C . PRO A 1 103 ? 6.519 -7.214 -4.624 1.00 96.44 103 PRO A C 1
ATOM 874 O O . PRO A 1 103 ? 5.889 -6.222 -4.975 1.00 96.44 103 PRO A O 1
ATOM 877 N N . ASP A 1 104 ? 7.774 -7.120 -4.186 1.00 93.31 104 ASP A N 1
ATOM 878 C CA . ASP A 1 104 ? 8.551 -5.878 -4.293 1.00 93.31 104 ASP A CA 1
ATOM 879 C C . ASP A 1 104 ? 8.746 -5.427 -5.746 1.00 93.31 104 ASP A C 1
ATOM 881 O O . ASP A 1 104 ? 8.797 -6.255 -6.663 1.00 93.31 104 ASP A O 1
ATOM 885 N N . TRP A 1 105 ? 8.943 -4.117 -5.940 1.00 90.81 105 TRP A N 1
ATOM 886 C CA . TRP A 1 105 ? 9.187 -3.498 -7.248 1.00 90.81 105 TRP A CA 1
ATOM 887 C C . TRP A 1 105 ? 10.255 -4.214 -8.085 1.00 90.81 105 TRP A C 1
ATOM 889 O O . TRP A 1 105 ? 10.039 -4.503 -9.261 1.00 90.81 105 TRP A O 1
ATOM 899 N N . GLU A 1 106 ? 11.390 -4.555 -7.472 1.00 89.81 106 GLU A N 1
ATOM 900 C CA . GLU A 1 106 ? 12.529 -5.195 -8.150 1.00 89.81 106 GLU A CA 1
ATOM 901 C C . GLU A 1 106 ? 12.132 -6.501 -8.854 1.00 89.81 106 GLU A C 1
ATOM 903 O O . GLU A 1 106 ? 12.675 -6.861 -9.898 1.00 89.81 106 GLU A O 1
ATOM 908 N N . LYS A 1 107 ? 11.131 -7.210 -8.319 1.00 93.25 107 LYS A N 1
ATOM 909 C CA . LYS A 1 107 ? 10.658 -8.479 -8.881 1.00 93.25 107 LYS A CA 1
ATOM 910 C C . LYS A 1 107 ? 9.738 -8.293 -10.080 1.00 93.25 107 LYS A C 1
ATOM 912 O O . LYS A 1 107 ? 9.518 -9.265 -10.794 1.00 93.25 107 LYS A O 1
ATOM 917 N N . ILE A 1 108 ? 9.192 -7.101 -10.309 1.00 91.69 108 ILE A N 1
ATOM 918 C CA . ILE A 1 108 ? 8.263 -6.823 -11.417 1.00 91.69 108 ILE A CA 1
ATOM 919 C C . ILE A 1 108 ? 8.847 -5.895 -12.474 1.00 91.69 108 ILE A C 1
ATOM 921 O O . ILE A 1 108 ? 8.247 -5.737 -13.532 1.00 91.69 108 ILE A O 1
ATOM 925 N N . GLU A 1 109 ? 10.011 -5.301 -12.219 1.00 87.38 109 GLU A N 1
ATOM 926 C CA . GLU A 1 109 ? 10.640 -4.311 -13.094 1.00 87.38 109 GLU A CA 1
ATOM 927 C C . GLU A 1 109 ? 10.814 -4.821 -14.535 1.00 87.38 109 GLU A C 1
ATOM 929 O O . GLU A 1 109 ? 10.662 -4.076 -15.504 1.00 87.38 109 GLU A O 1
ATOM 934 N N . TYR A 1 110 ? 11.015 -6.131 -14.705 1.00 86.31 110 TYR A N 1
ATOM 935 C CA . TYR A 1 110 ? 11.095 -6.767 -16.020 1.00 86.31 110 TYR A CA 1
ATOM 936 C C . TYR A 1 110 ? 9.824 -6.607 -16.874 1.00 86.31 110 TYR A C 1
ATOM 938 O O . TYR A 1 110 ? 9.917 -6.658 -18.102 1.00 86.31 110 TYR A O 1
ATOM 946 N N . LYS A 1 111 ? 8.653 -6.411 -16.252 1.00 88.50 111 LYS A N 1
ATOM 947 C CA . LYS A 1 111 ? 7.369 -6.171 -16.931 1.00 88.50 111 LYS A CA 1
ATOM 948 C C . LYS A 1 111 ? 7.270 -4.758 -17.514 1.00 88.50 111 LYS A C 1
ATOM 950 O O . LYS A 1 111 ? 6.364 -4.488 -18.295 1.00 88.50 111 LYS A O 1
ATOM 955 N N . LEU A 1 112 ? 8.193 -3.865 -17.151 1.00 84.69 112 LEU A N 1
ATOM 956 C CA . LEU A 1 112 ? 8.194 -2.443 -17.514 1.00 84.69 112 LEU A CA 1
ATOM 957 C C . LEU A 1 112 ? 9.193 -2.121 -18.635 1.00 84.69 112 LEU A C 1
ATOM 959 O O . LEU A 1 112 ? 9.667 -0.992 -18.780 1.00 84.69 112 LEU A O 1
ATOM 963 N N . LYS A 1 113 ? 9.535 -3.127 -19.440 1.00 80.75 113 LYS A N 1
ATOM 964 C CA . LYS A 1 113 ? 10.405 -2.977 -20.608 1.00 80.75 113 LYS A CA 1
ATOM 965 C C . LYS A 1 113 ? 9.567 -2.533 -21.804 1.00 80.75 113 LYS A C 1
ATOM 967 O O . LYS A 1 113 ? 8.595 -3.197 -22.151 1.00 80.75 113 LYS A O 1
ATOM 972 N N . TYR A 1 114 ? 9.945 -1.422 -22.434 1.00 68.19 114 TYR A N 1
ATOM 973 C CA . TYR A 1 114 ? 9.191 -0.839 -23.554 1.00 68.19 114 TYR A CA 1
ATOM 974 C C . TYR A 1 114 ? 9.421 -1.603 -24.851 1.00 68.19 114 TYR A C 1
ATOM 976 O O . TYR A 1 114 ? 8.478 -1.979 -25.536 1.00 68.19 114 TYR A O 1
ATOM 984 N N . ASN A 1 115 ? 10.690 -1.842 -25.164 1.00 69.00 115 ASN A N 1
ATOM 985 C CA . ASN A 1 115 ? 11.118 -2.487 -26.390 1.00 69.00 115 ASN A CA 1
ATOM 986 C C . ASN A 1 115 ? 12.189 -3.496 -26.024 1.00 69.00 115 ASN A C 1
ATOM 988 O O . ASN A 1 115 ? 13.230 -3.113 -25.499 1.00 69.00 115 ASN A O 1
ATOM 992 N N . THR A 1 116 ? 11.925 -4.775 -26.276 1.00 75.62 116 THR A N 1
ATOM 993 C CA . THR A 1 116 ? 12.956 -5.810 -26.227 1.00 75.62 116 THR A CA 1
ATOM 994 C C . THR A 1 116 ? 13.183 -6.313 -27.638 1.00 75.62 116 THR A C 1
ATOM 996 O O . T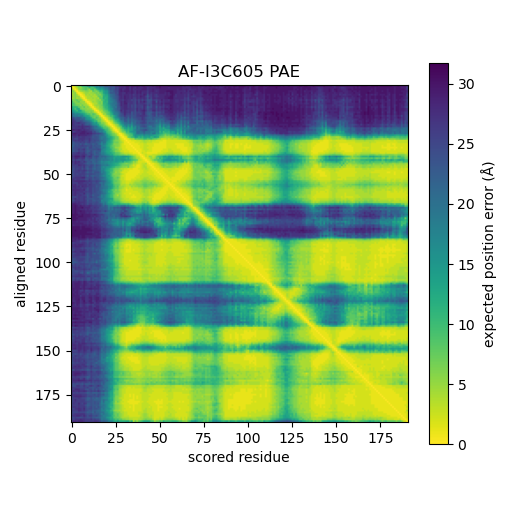HR A 1 116 ? 12.246 -6.770 -28.290 1.00 75.62 116 THR A O 1
ATOM 999 N N . SER A 1 117 ? 14.413 -6.208 -28.118 1.00 79.50 117 SER A N 1
ATOM 1000 C CA . SER A 1 117 ? 14.803 -6.631 -29.457 1.00 79.50 117 SER A CA 1
ATOM 1001 C C . SER A 1 117 ? 16.080 -7.459 -29.404 1.00 79.50 117 SER A C 1
ATOM 1003 O O . SER A 1 117 ? 16.898 -7.338 -28.492 1.00 79.50 117 SER A O 1
ATOM 1005 N N . ILE A 1 118 ? 16.231 -8.338 -30.390 1.00 84.44 118 ILE A N 1
ATOM 1006 C CA . ILE A 1 118 ? 17.480 -9.057 -30.626 1.00 84.44 118 ILE A CA 1
ATOM 1007 C C . ILE A 1 118 ? 18.268 -8.235 -31.639 1.00 84.44 118 ILE A C 1
ATOM 1009 O O . ILE A 1 118 ? 17.762 -7.947 -32.725 1.00 84.44 118 ILE A O 1
ATOM 1013 N N . ILE A 1 119 ? 19.488 -7.848 -31.282 1.00 87.12 119 ILE A N 1
ATOM 1014 C CA . ILE A 1 119 ? 20.382 -7.092 -32.153 1.00 87.12 119 ILE A CA 1
ATOM 1015 C C . ILE A 1 119 ? 21.573 -7.981 -32.497 1.00 87.12 119 ILE A C 1
ATOM 1017 O O . ILE A 1 119 ? 22.225 -8.532 -31.612 1.00 87.12 119 ILE A O 1
ATOM 1021 N N . ASN A 1 120 ? 21.866 -8.097 -33.790 1.00 85.94 120 ASN A N 1
ATOM 1022 C CA . ASN A 1 120 ? 23.092 -8.729 -34.261 1.00 85.94 120 ASN A CA 1
ATOM 1023 C C . ASN A 1 120 ? 24.193 -7.668 -34.319 1.00 85.94 120 ASN A C 1
ATOM 1025 O O . ASN A 1 120 ? 24.157 -6.763 -35.156 1.00 85.94 120 ASN A O 1
ATOM 1029 N N . LEU A 1 121 ? 25.158 -7.776 -33.417 1.00 81.44 121 LEU A N 1
ATOM 1030 C CA . LEU A 1 121 ? 26.445 -7.103 -33.516 1.00 81.44 121 LEU A CA 1
ATOM 1031 C C . LEU A 1 121 ? 27.385 -7.973 -34.362 1.00 81.44 121 LEU A C 1
ATOM 1033 O O . LEU A 1 121 ? 27.103 -9.143 -34.602 1.00 81.44 121 LEU A O 1
ATOM 1037 N N . LYS A 1 122 ? 28.489 -7.395 -34.854 1.00 81.38 122 LYS A N 1
ATOM 1038 C CA . LYS A 1 122 ? 29.399 -8.057 -35.813 1.00 81.38 122 LYS A CA 1
ATOM 1039 C C . LYS A 1 122 ? 29.768 -9.496 -35.435 1.00 81.38 122 LYS A C 1
ATOM 1041 O O . LYS A 1 122 ? 29.772 -10.341 -36.323 1.00 81.38 122 LYS A O 1
ATOM 1046 N N . ASP A 1 123 ? 30.025 -9.738 -34.151 1.00 85.81 123 ASP A N 1
ATOM 1047 C CA . ASP A 1 123 ? 30.491 -11.030 -33.642 1.00 85.81 123 ASP A CA 1
ATOM 1048 C C . ASP A 1 123 ? 29.564 -11.633 -32.566 1.00 85.81 123 ASP A C 1
ATOM 1050 O O . ASP A 1 123 ? 29.838 -12.727 -32.089 1.00 85.81 123 ASP A O 1
ATOM 1054 N N . ASP A 1 124 ? 28.460 -10.961 -32.205 1.00 80.62 124 ASP A N 1
ATOM 1055 C CA . ASP A 1 124 ? 27.583 -11.369 -31.099 1.00 80.62 124 ASP A CA 1
ATOM 1056 C C . ASP A 1 124 ? 26.102 -11.091 -31.375 1.00 80.62 124 ASP A C 1
ATOM 1058 O O . ASP A 1 124 ? 25.729 -10.082 -31.974 1.00 80.62 124 ASP A O 1
ATOM 1062 N N . ILE A 1 125 ? 25.237 -11.961 -30.853 1.00 85.56 125 ILE A N 1
ATOM 1063 C CA . ILE A 1 125 ? 23.787 -11.750 -30.812 1.00 85.56 125 ILE A CA 1
ATOM 1064 C C . ILE A 1 125 ? 23.422 -11.321 -29.394 1.00 85.56 125 ILE A C 1
ATOM 1066 O O . ILE A 1 125 ? 23.585 -12.093 -28.450 1.00 85.56 125 ILE A O 1
ATOM 1070 N N . VAL A 1 126 ? 22.914 -10.099 -29.237 1.00 86.88 126 VAL A N 1
ATOM 1071 C CA . VAL A 1 126 ? 22.585 -9.528 -27.923 1.00 86.88 126 VAL A CA 1
ATOM 1072 C C . VAL A 1 126 ? 21.099 -9.216 -27.803 1.00 86.88 126 VAL A C 1
ATOM 1074 O O . VAL A 1 126 ? 20.439 -8.841 -28.773 1.00 86.88 126 VAL A O 1
ATOM 1077 N N . ILE A 1 127 ? 20.567 -9.351 -26.587 1.00 81.69 127 ILE A N 1
ATOM 1078 C CA . ILE A 1 127 ? 19.232 -8.858 -26.240 1.00 81.69 127 ILE A CA 1
ATOM 1079 C C . ILE A 1 127 ? 19.382 -7.414 -25.775 1.00 81.69 127 ILE A C 1
ATOM 1081 O O . ILE A 1 127 ? 20.109 -7.135 -24.823 1.00 81.69 127 ILE A O 1
ATOM 1085 N N . PHE A 1 128 ? 18.669 -6.507 -26.428 1.00 79.62 128 PHE A N 1
ATOM 1086 C CA . PHE A 1 128 ? 18.570 -5.114 -26.030 1.00 79.62 128 PHE A CA 1
ATOM 1087 C C . PHE A 1 128 ? 17.181 -4.845 -25.469 1.00 79.62 128 PHE A C 1
ATOM 1089 O O . PHE A 1 128 ? 16.179 -5.221 -26.076 1.00 79.62 128 PHE A O 1
ATOM 1096 N N . SER A 1 129 ? 17.121 -4.193 -24.311 1.00 77.88 129 SER A N 1
ATOM 1097 C CA . SER A 1 129 ? 15.868 -3.771 -23.695 1.00 77.88 129 SER A CA 1
ATOM 1098 C C . SER A 1 129 ? 15.937 -2.296 -23.332 1.00 77.88 129 SER A C 1
ATOM 1100 O O . SER A 1 129 ? 16.837 -1.879 -22.607 1.00 77.88 129 SER A O 1
ATOM 1102 N N . GLU A 1 130 ? 14.959 -1.519 -23.786 1.00 75.69 130 GLU A N 1
ATOM 1103 C CA . GLU A 1 130 ? 14.780 -0.138 -23.345 1.00 75.69 130 GLU A CA 1
ATOM 1104 C C . GLU A 1 130 ? 13.981 -0.100 -22.044 1.00 75.69 130 GLU A C 1
ATOM 1106 O O . GLU A 1 130 ? 12.866 -0.630 -21.956 1.00 75.69 130 GLU A O 1
ATOM 1111 N N . GLN A 1 131 ? 14.541 0.579 -21.048 1.00 69.25 131 GLN A N 1
ATOM 1112 C CA . GLN A 1 131 ? 13.896 0.833 -19.771 1.00 69.25 131 GLN A CA 1
ATOM 1113 C C . GLN A 1 131 ? 13.829 2.342 -19.534 1.00 69.25 131 GLN A C 1
ATOM 1115 O O . GLN A 1 131 ? 14.830 3.043 -19.681 1.00 69.25 131 GLN A O 1
ATOM 1120 N N . LYS A 1 132 ? 12.651 2.856 -19.162 1.00 66.62 132 LYS A N 1
ATOM 1121 C CA . LYS A 1 132 ? 12.556 4.228 -18.653 1.00 66.62 132 LYS A CA 1
ATOM 1122 C C . LYS A 1 132 ? 12.872 4.226 -17.169 1.00 66.62 132 LYS A C 1
ATOM 1124 O O . LYS A 1 132 ? 12.239 3.504 -16.405 1.00 66.62 132 LYS A O 1
ATOM 1129 N N . VAL A 1 133 ? 13.806 5.084 -16.787 1.00 65.19 133 VAL A N 1
ATOM 1130 C CA . VAL A 1 133 ? 14.069 5.424 -15.392 1.00 65.19 133 VAL A CA 1
ATOM 1131 C C . VAL A 1 133 ? 13.293 6.701 -15.086 1.00 65.19 133 VAL A C 1
ATOM 1133 O O . VAL A 1 133 ? 13.434 7.695 -15.798 1.00 65.19 133 VAL A O 1
ATOM 1136 N N . ILE A 1 134 ? 12.441 6.661 -14.066 1.00 65.81 134 ILE A N 1
ATOM 1137 C CA . ILE A 1 134 ? 11.724 7.836 -13.564 1.00 65.81 134 ILE A CA 1
ATOM 1138 C C . ILE A 1 134 ? 12.475 8.335 -12.328 1.00 65.81 134 ILE A C 1
ATOM 1140 O O . ILE A 1 134 ? 12.827 7.547 -11.456 1.00 65.81 134 ILE A O 1
ATOM 1144 N N . VAL A 1 135 ? 12.780 9.635 -12.311 1.00 64.38 135 VAL A N 1
ATOM 1145 C CA . VAL A 1 135 ? 13.647 10.309 -11.323 1.00 64.38 135 VAL A CA 1
ATOM 1146 C C . VAL A 1 135 ? 12.869 11.433 -10.626 1.00 64.38 135 VAL A C 1
ATOM 1148 O O . VAL A 1 135 ? 13.393 12.503 -10.341 1.00 64.38 135 VAL A O 1
ATOM 1151 N N . ASP A 1 136 ? 11.570 11.248 -10.417 1.00 66.50 136 ASP A N 1
ATOM 1152 C CA . ASP A 1 136 ? 10.769 12.189 -9.624 1.00 66.50 136 ASP A CA 1
ATOM 1153 C C . ASP A 1 136 ? 11.141 12.128 -8.134 1.00 66.50 136 ASP A C 1
ATOM 1155 O O . ASP A 1 136 ? 10.888 13.073 -7.394 1.00 66.50 136 ASP A O 1
ATOM 1159 N N . GLY A 1 137 ? 11.765 11.021 -7.722 1.00 79.50 137 GLY A N 1
ATOM 1160 C CA . GLY A 1 137 ? 12.132 10.763 -6.350 1.00 79.50 137 GLY A CA 1
ATOM 1161 C C . GLY A 1 137 ? 10.913 10.537 -5.466 1.00 79.50 137 GLY A C 1
ATOM 1162 O O . GLY A 1 137 ? 11.014 10.835 -4.294 1.00 79.50 137 GLY A O 1
ATOM 1163 N N . ILE A 1 138 ? 9.766 10.040 -5.939 1.00 89.62 138 ILE A N 1
ATOM 1164 C CA . ILE A 1 138 ? 8.647 9.701 -5.039 1.00 89.62 138 ILE A CA 1
ATOM 1165 C C . ILE A 1 138 ? 8.457 8.189 -5.007 1.00 89.62 138 ILE A C 1
ATOM 1167 O O . ILE A 1 138 ? 8.369 7.509 -6.029 1.00 89.62 138 ILE A O 1
ATOM 1171 N N . SER A 1 139 ? 8.392 7.643 -3.796 1.00 92.31 139 SER A N 1
ATOM 1172 C CA . SER A 1 139 ? 8.070 6.235 -3.575 1.00 92.31 139 SER A CA 1
ATOM 1173 C C . SER A 1 139 ? 7.109 6.063 -2.410 1.00 92.31 139 SER A C 1
ATOM 1175 O O . SER A 1 139 ? 7.048 6.900 -1.517 1.00 92.31 139 SER A O 1
ATOM 1177 N N . PHE A 1 140 ? 6.379 4.960 -2.416 1.00 94.50 140 PHE A N 1
ATOM 1178 C CA . PHE A 1 140 ? 5.492 4.544 -1.347 1.00 94.50 140 PHE A CA 1
ATOM 1179 C C . PHE A 1 140 ? 6.028 3.258 -0.727 1.00 94.50 140 PHE A C 1
ATOM 1181 O O . PHE A 1 140 ? 6.303 2.289 -1.441 1.00 94.50 140 PHE A O 1
ATOM 1188 N N . VAL A 1 141 ? 6.176 3.246 0.595 1.00 95.62 141 VAL A N 1
ATOM 1189 C CA . VAL A 1 141 ? 6.365 2.021 1.376 1.00 95.62 141 VAL A CA 1
ATOM 1190 C C . VAL A 1 141 ? 5.022 1.657 1.974 1.00 95.62 141 VAL A C 1
ATOM 1192 O O . VAL A 1 141 ? 4.419 2.453 2.689 1.00 95.62 141 VAL A O 1
ATOM 1195 N N . ILE A 1 142 ? 4.543 0.467 1.641 1.00 96.88 142 ILE A N 1
ATOM 1196 C CA . ILE A 1 142 ? 3.224 -0.008 2.031 1.00 96.88 142 ILE A CA 1
ATOM 1197 C C . ILE A 1 142 ? 3.412 -1.255 2.869 1.00 96.88 142 ILE A C 1
ATOM 1199 O O . ILE A 1 142 ? 4.031 -2.222 2.430 1.00 96.88 142 ILE A O 1
ATOM 1203 N N . GLU A 1 143 ? 2.870 -1.221 4.073 1.00 96.44 143 GLU A N 1
ATOM 1204 C CA . GLU A 1 143 ? 2.884 -2.318 5.022 1.00 96.44 143 GLU A CA 1
ATOM 1205 C C . GLU A 1 143 ? 1.445 -2.707 5.327 1.00 96.44 143 GLU A C 1
ATOM 1207 O O . GLU A 1 143 ? 0.628 -1.859 5.677 1.00 96.44 143 GLU A O 1
ATOM 1212 N N . ILE A 1 144 ? 1.113 -3.982 5.161 1.00 94.75 144 ILE A N 1
ATOM 1213 C CA . ILE A 1 144 ? -0.234 -4.490 5.391 1.00 94.75 144 ILE A CA 1
ATOM 1214 C C . ILE A 1 144 ? -0.183 -5.802 6.163 1.00 94.75 144 ILE A C 1
ATOM 1216 O O . ILE A 1 144 ? 0.585 -6.709 5.847 1.00 94.75 144 ILE A O 1
ATOM 1220 N N . LYS A 1 145 ? -1.051 -5.908 7.163 1.00 93.62 145 LYS A N 1
ATOM 1221 C CA . LYS A 1 145 ? -1.338 -7.132 7.902 1.00 93.62 145 LYS A CA 1
ATOM 1222 C C . LYS A 1 145 ? -2.838 -7.379 7.853 1.00 93.62 145 LYS A C 1
ATOM 1224 O O . LYS A 1 145 ? -3.615 -6.446 8.051 1.00 93.62 145 LYS A O 1
ATOM 1229 N N . THR A 1 146 ? -3.255 -8.611 7.587 1.00 91.50 146 THR A N 1
ATOM 1230 C CA . THR A 1 146 ? -4.674 -8.971 7.607 1.00 91.50 146 THR A CA 1
ATOM 1231 C C . THR A 1 146 ? -4.919 -10.386 8.104 1.00 91.50 146 THR A C 1
ATOM 1233 O O . THR A 1 146 ? -4.201 -11.318 7.745 1.00 91.50 146 THR A O 1
ATOM 1236 N N . ASP A 1 147 ? -5.976 -10.567 8.892 1.00 86.19 147 ASP A N 1
ATOM 1237 C CA . ASP A 1 147 ? -6.454 -11.874 9.354 1.00 86.19 147 ASP A CA 1
ATOM 1238 C C . ASP A 1 147 ? -7.404 -12.572 8.365 1.00 86.19 147 ASP A C 1
ATOM 1240 O O . ASP A 1 147 ? -7.693 -13.758 8.536 1.00 86.19 147 ASP A O 1
ATOM 1244 N N . HIS A 1 148 ? -7.823 -11.886 7.295 1.00 77.62 148 HIS A N 1
ATOM 1245 C CA . HIS A 1 148 ? -8.808 -12.386 6.332 1.00 77.62 148 HIS A CA 1
ATOM 1246 C C . HIS A 1 148 ? -8.361 -13.665 5.593 1.00 77.62 148 HIS A C 1
ATOM 1248 O O . HIS A 1 148 ? -9.208 -14.448 5.166 1.00 77.62 148 HIS A O 1
ATOM 1254 N N . ASP A 1 149 ? -7.054 -13.916 5.448 1.00 70.81 149 ASP A N 1
ATOM 1255 C CA . ASP A 1 149 ? -6.528 -15.144 4.829 1.00 70.81 149 ASP A CA 1
ATOM 1256 C C . ASP A 1 149 ? -5.368 -15.755 5.634 1.00 70.81 149 ASP A C 1
ATOM 1258 O O . ASP A 1 149 ? -4.212 -15.746 5.228 1.00 70.81 149 ASP A O 1
ATOM 1262 N N . LYS A 1 150 ? -5.681 -16.292 6.821 1.00 72.12 150 LYS A N 1
ATOM 1263 C CA . LYS A 1 150 ? -4.729 -17.004 7.708 1.00 72.12 150 LYS A CA 1
ATOM 1264 C C . LYS A 1 150 ? -3.597 -16.143 8.284 1.00 72.12 150 LYS A C 1
ATOM 1266 O O . LYS A 1 150 ? -2.573 -16.689 8.688 1.00 72.12 150 LYS A O 1
ATOM 1271 N N . GLY A 1 151 ? -3.793 -14.830 8.383 1.00 79.12 151 GLY A N 1
ATOM 1272 C CA . GLY A 1 151 ? -2.773 -13.931 8.920 1.00 79.12 151 GLY A CA 1
ATOM 1273 C C . GLY A 1 151 ? -1.661 -13.687 7.903 1.00 79.12 151 GLY A C 1
ATOM 1274 O O . GLY A 1 151 ? -0.595 -14.293 7.975 1.00 79.12 151 GLY A O 1
ATOM 1275 N N . ILE A 1 152 ? -1.912 -12.789 6.956 1.00 88.38 152 ILE A N 1
ATOM 1276 C CA . ILE A 1 152 ? -0.930 -12.360 5.958 1.00 88.38 152 ILE A CA 1
ATOM 1277 C C . ILE A 1 152 ? -0.272 -11.087 6.440 1.00 88.38 152 ILE A C 1
A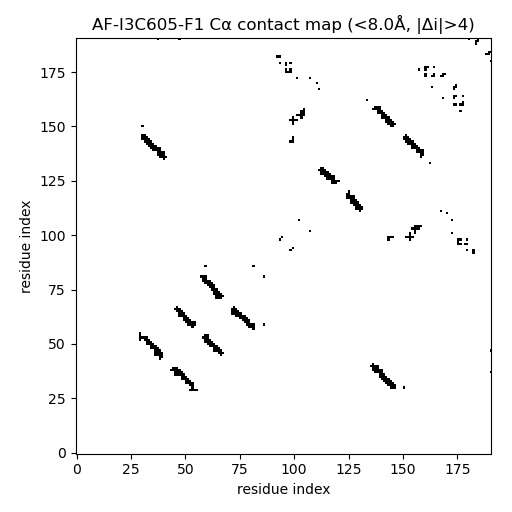TOM 1279 O O . ILE A 1 152 ? -0.946 -10.179 6.920 1.00 88.38 152 ILE A O 1
ATOM 1283 N N . TYR A 1 153 ? 1.038 -11.024 6.255 1.00 92.56 153 TYR A N 1
ATOM 1284 C CA . TYR A 1 153 ? 1.825 -9.814 6.384 1.00 92.56 153 TYR A CA 1
ATOM 1285 C C . TYR A 1 153 ? 2.586 -9.581 5.082 1.00 92.56 153 TYR A C 1
ATOM 1287 O O . TYR A 1 153 ? 3.195 -10.513 4.553 1.00 92.56 153 TYR A O 1
ATOM 1295 N N . ASN A 1 154 ? 2.569 -8.349 4.588 1.00 94.38 154 ASN A N 1
ATOM 1296 C CA . ASN A 1 154 ? 3.381 -7.939 3.455 1.00 94.38 154 ASN A CA 1
ATOM 1297 C C . ASN A 1 154 ? 3.909 -6.521 3.657 1.00 94.38 154 ASN A C 1
ATOM 1299 O O . ASN A 1 154 ? 3.223 -5.659 4.209 1.00 94.38 154 ASN A O 1
ATOM 1303 N N . LYS A 1 155 ? 5.118 -6.280 3.160 1.00 95.94 155 LYS A N 1
ATOM 1304 C CA . LYS A 1 155 ? 5.739 -4.962 3.131 1.00 95.94 155 LYS A CA 1
ATOM 1305 C C . LYS A 1 155 ? 6.447 -4.797 1.803 1.00 95.94 155 LYS A C 1
ATOM 1307 O O . LYS A 1 155 ? 7.311 -5.600 1.476 1.00 95.94 155 LYS A O 1
ATOM 1312 N N . ILE A 1 156 ? 6.069 -3.763 1.066 1.00 96.00 156 ILE A N 1
ATOM 1313 C CA . ILE A 1 156 ? 6.555 -3.515 -0.288 1.00 96.00 156 ILE A CA 1
ATOM 1314 C C . ILE A 1 156 ? 6.929 -2.056 -0.475 1.00 96.00 156 ILE A C 1
ATOM 1316 O O . ILE A 1 156 ? 6.363 -1.165 0.162 1.00 96.00 156 ILE A O 1
ATOM 1320 N N . ARG A 1 157 ? 7.854 -1.805 -1.400 1.00 93.94 157 ARG A N 1
ATOM 1321 C CA . ARG A 1 157 ? 8.197 -0.456 -1.853 1.00 93.94 157 ARG A CA 1
ATOM 1322 C C . ARG A 1 157 ? 7.967 -0.321 -3.348 1.00 93.94 157 ARG A C 1
ATOM 1324 O O . ARG A 1 157 ? 8.462 -1.138 -4.119 1.00 93.94 157 ARG A O 1
ATOM 1331 N N . TYR A 1 158 ? 7.246 0.724 -3.742 1.00 93.19 158 TYR A N 1
ATOM 1332 C CA . TYR A 1 158 ? 6.937 1.037 -5.136 1.00 93.19 158 TYR A CA 1
ATOM 1333 C C . TYR A 1 158 ? 7.220 2.512 -5.432 1.00 93.19 158 TYR A C 1
ATOM 1335 O O . TYR A 1 158 ? 6.980 3.352 -4.566 1.00 93.19 158 TYR A O 1
ATOM 1343 N N . PRO A 1 159 ? 7.711 2.864 -6.630 1.00 90.88 159 PRO A N 1
ATOM 1344 C CA . PRO A 1 159 ? 7.705 4.251 -7.078 1.00 90.88 159 PRO A CA 1
ATOM 1345 C C . PRO A 1 159 ? 6.262 4.732 -7.298 1.00 90.88 159 PRO A C 1
ATOM 1347 O O . PRO A 1 159 ? 5.340 3.914 -7.377 1.00 90.88 159 PRO A O 1
ATOM 1350 N N . ASP A 1 160 ? 6.056 6.046 -7.404 1.00 91.00 160 ASP A N 1
ATOM 1351 C CA . ASP A 1 160 ? 4.721 6.596 -7.664 1.00 91.00 160 ASP A CA 1
ATOM 1352 C C . ASP A 1 160 ? 4.110 5.988 -8.951 1.00 91.00 160 ASP A C 1
ATOM 1354 O O . ASP A 1 160 ? 4.645 6.177 -10.053 1.00 91.00 160 ASP A O 1
ATOM 1358 N N . PRO A 1 161 ? 2.979 5.253 -8.853 1.00 90.19 161 PRO A N 1
ATOM 1359 C CA . PRO A 1 161 ? 2.358 4.619 -10.011 1.00 90.19 161 PRO A CA 1
ATOM 1360 C C . PRO A 1 161 ? 1.830 5.627 -11.038 1.00 90.19 161 PRO A C 1
ATOM 1362 O O . PRO A 1 161 ? 1.590 5.227 -12.179 1.00 90.19 161 PRO A O 1
ATOM 1365 N N . SER A 1 162 ? 1.653 6.909 -10.692 1.00 88.50 162 SER A N 1
ATOM 1366 C CA . SER A 1 162 ? 1.126 7.943 -11.595 1.00 88.50 162 SER A CA 1
ATOM 1367 C C . SER A 1 162 ? 1.950 8.088 -12.884 1.00 88.50 162 SER A C 1
ATOM 1369 O O . SER A 1 162 ? 1.393 8.318 -13.961 1.00 88.50 162 SER A O 1
ATOM 1371 N N . TYR A 1 163 ? 3.260 7.845 -12.808 1.00 83.44 163 TYR A N 1
ATOM 1372 C CA . TYR A 1 163 ? 4.173 7.910 -13.949 1.00 83.44 163 TYR A CA 1
ATOM 1373 C C . TYR A 1 163 ? 4.147 6.652 -14.827 1.00 83.44 163 TYR A C 1
ATOM 1375 O O . TYR A 1 163 ? 4.332 6.728 -16.049 1.00 83.44 163 TYR A O 1
ATOM 1383 N N . PHE A 1 164 ? 3.916 5.486 -14.220 1.00 83.94 164 PHE A N 1
ATOM 1384 C CA . PHE A 1 164 ? 3.951 4.192 -14.905 1.00 83.94 164 PHE A CA 1
ATOM 1385 C C . PHE A 1 164 ? 2.588 3.810 -15.480 1.00 83.94 164 PHE A C 1
ATOM 1387 O O . PHE A 1 164 ? 2.519 3.277 -16.589 1.00 83.94 164 PHE A O 1
ATOM 1394 N N . LEU A 1 165 ? 1.497 4.121 -14.778 1.00 85.50 165 LEU A N 1
ATOM 1395 C CA . LEU A 1 165 ? 0.146 3.688 -15.129 1.00 85.50 165 LEU A CA 1
ATOM 1396 C C . LEU A 1 165 ? -0.290 4.094 -16.546 1.00 85.50 165 LEU A C 1
ATOM 1398 O O . LEU A 1 165 ? -0.872 3.250 -17.223 1.00 85.50 165 LEU A O 1
ATOM 1402 N N . PRO A 1 166 ? -0.013 5.309 -17.069 1.00 87.12 166 PRO A N 1
ATOM 1403 C CA . PRO A 1 166 ? -0.414 5.669 -18.430 1.00 87.12 166 PRO A CA 1
ATOM 1404 C C . PRO A 1 166 ? 0.187 4.757 -19.506 1.00 87.12 166 PRO A C 1
ATOM 1406 O O . PRO A 1 166 ? -0.450 4.539 -20.538 1.00 87.12 166 PRO A O 1
ATOM 1409 N N . GLN A 1 167 ? 1.387 4.230 -19.253 1.00 83.94 167 GLN A N 1
ATOM 1410 C CA . GLN A 1 167 ? 2.186 3.450 -20.201 1.00 83.94 167 GLN A CA 1
ATOM 1411 C C . GLN A 1 167 ? 2.060 1.938 -19.960 1.00 83.94 167 GLN A C 1
ATOM 1413 O O . GLN A 1 167 ? 2.082 1.165 -20.912 1.00 83.94 167 GLN A O 1
ATOM 1418 N N . PHE A 1 168 ? 1.843 1.522 -18.711 1.00 85.81 168 PHE A N 1
ATOM 1419 C CA . PHE A 1 168 ? 1.820 0.125 -18.274 1.00 85.81 168 PHE A CA 1
ATOM 1420 C C . PHE A 1 168 ? 0.481 -0.270 -17.643 1.00 85.81 168 PHE A C 1
ATOM 1422 O O . PHE A 1 168 ? 0.430 -0.922 -16.604 1.00 85.81 168 PHE A O 1
ATOM 1429 N N . LYS A 1 169 ? -0.630 0.107 -18.287 1.00 84.56 169 LYS A N 1
ATOM 1430 C CA . LYS A 1 169 ? -2.000 -0.158 -17.797 1.00 84.56 169 LYS A CA 1
ATOM 1431 C C . LYS A 1 169 ? -2.314 -1.640 -17.571 1.00 84.56 169 LYS A C 1
ATOM 1433 O O . LYS A 1 169 ? -3.228 -1.948 -16.816 1.00 84.56 169 LYS A O 1
ATOM 1438 N N . SER A 1 170 ? -1.607 -2.531 -18.263 1.00 87.31 170 SER A N 1
ATOM 1439 C CA . SER A 1 170 ? -1.778 -3.983 -18.172 1.00 87.31 170 SER A CA 1
ATOM 1440 C C . SER A 1 170 ? -0.918 -4.640 -17.091 1.00 87.31 170 SER A C 1
ATOM 1442 O O . SER A 1 170 ? -0.962 -5.857 -16.959 1.00 87.31 170 SER A O 1
ATOM 1444 N N . 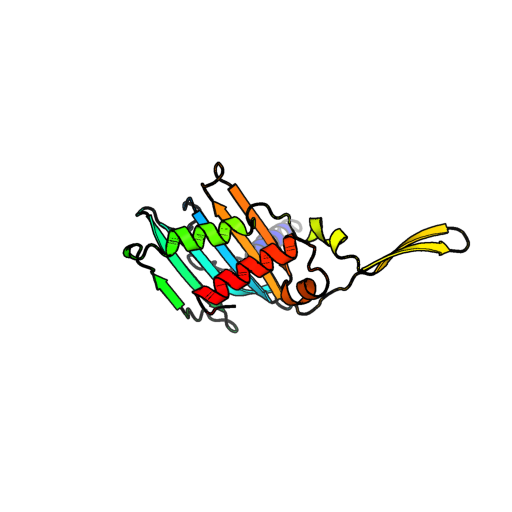VAL A 1 171 ? -0.086 -3.878 -16.371 1.00 92.12 171 VAL A N 1
ATOM 1445 C CA . VAL A 1 171 ? 0.710 -4.411 -15.261 1.00 92.12 171 VAL A CA 1
ATOM 1446 C C . VAL A 1 171 ? -0.121 -4.296 -13.992 1.00 92.12 171 VAL A C 1
ATOM 1448 O O . VAL A 1 171 ? -0.296 -3.204 -13.445 1.00 92.12 171 VAL A O 1
ATOM 1451 N N . ASP A 1 172 ? -0.650 -5.436 -13.554 1.00 94.44 172 ASP A N 1
ATOM 1452 C CA . ASP A 1 172 ? -1.602 -5.521 -12.447 1.00 94.44 172 ASP A CA 1
ATOM 1453 C C . ASP A 1 172 ? -1.060 -4.891 -11.162 1.00 94.44 172 ASP A C 1
ATOM 1455 O O . ASP A 1 172 ? -1.793 -4.181 -10.483 1.00 94.44 172 ASP A O 1
ATOM 1459 N N . GLU A 1 173 ? 0.232 -5.051 -10.866 1.00 95.62 173 GLU A N 1
ATOM 1460 C CA . GLU A 1 173 ? 0.847 -4.484 -9.664 1.00 95.62 173 GLU A CA 1
ATOM 1461 C C . GLU A 1 173 ? 0.796 -2.948 -9.641 1.00 95.62 173 GLU A C 1
ATOM 1463 O O . GLU A 1 173 ? 0.440 -2.354 -8.624 1.00 95.62 173 GLU A O 1
ATOM 1468 N N . ILE A 1 174 ? 1.063 -2.290 -10.777 1.00 94.00 174 ILE A N 1
ATOM 1469 C CA . ILE A 1 174 ? 0.975 -0.822 -10.899 1.00 94.00 174 ILE A CA 1
ATOM 1470 C C . ILE A 1 174 ? -0.462 -0.362 -10.674 1.00 94.00 174 ILE A C 1
ATOM 1472 O O . ILE A 1 174 ? -0.716 0.627 -9.980 1.00 94.00 174 ILE A O 1
ATOM 1476 N N . LYS A 1 175 ? -1.413 -1.096 -11.257 1.00 95.31 175 LYS A N 1
ATOM 1477 C CA . LYS A 1 175 ? -2.836 -0.811 -11.113 1.00 95.31 175 LYS A CA 1
ATOM 1478 C C . LYS A 1 175 ? -3.298 -1.006 -9.668 1.00 95.31 175 LYS A C 1
ATOM 1480 O O . LYS A 1 175 ? -3.998 -0.139 -9.161 1.00 95.31 175 LYS A O 1
ATOM 1485 N N . SER A 1 176 ? -2.876 -2.071 -8.994 1.00 96.88 176 SER A N 1
ATOM 1486 C CA . SER A 1 176 ? -3.200 -2.339 -7.590 1.00 96.88 176 SER A CA 1
ATOM 1487 C C . SER A 1 176 ? -2.725 -1.225 -6.658 1.00 96.88 176 SER A C 1
ATOM 1489 O O . SER A 1 176 ? -3.510 -0.746 -5.839 1.00 96.88 176 SER A O 1
ATOM 1491 N N . ILE A 1 177 ? -1.479 -0.761 -6.814 1.00 96.12 177 ILE A N 1
ATOM 1492 C CA . ILE A 1 177 ? -0.946 0.364 -6.026 1.00 96.12 177 ILE A CA 1
ATOM 1493 C C . ILE A 1 177 ? -1.743 1.639 -6.323 1.00 96.12 177 ILE A C 1
ATOM 1495 O O . ILE A 1 177 ? -2.149 2.346 -5.403 1.00 96.12 177 ILE A O 1
ATOM 1499 N N . SER A 1 178 ? -2.021 1.923 -7.598 1.00 95.62 178 SER A N 1
ATOM 1500 C CA . SER A 1 178 ? -2.804 3.101 -7.982 1.00 95.62 178 SER A CA 1
ATOM 1501 C C . SER A 1 178 ? -4.229 3.071 -7.421 1.00 95.62 178 SER A C 1
ATOM 1503 O O . SER A 1 178 ? -4.699 4.081 -6.895 1.00 95.62 178 SER A O 1
ATOM 1505 N N . ASP A 1 179 ? -4.901 1.922 -7.491 1.00 96.44 179 ASP A N 1
ATOM 1506 C CA . ASP A 1 179 ? -6.252 1.731 -6.965 1.00 96.44 179 ASP A CA 1
ATOM 1507 C C . ASP A 1 179 ? -6.268 1.908 -5.438 1.00 96.44 179 ASP A C 1
ATOM 1509 O O . ASP A 1 179 ? -7.157 2.586 -4.917 1.00 96.44 179 ASP A O 1
ATOM 1513 N N . LEU A 1 180 ? -5.258 1.394 -4.722 1.00 97.31 180 LEU A N 1
ATOM 1514 C CA . LEU A 1 180 ? -5.096 1.620 -3.284 1.00 97.31 180 LEU A CA 1
ATOM 1515 C C . LEU A 1 180 ? -4.954 3.109 -2.960 1.00 97.31 180 LEU A C 1
ATOM 1517 O O . LEU A 1 180 ? -5.737 3.639 -2.172 1.00 97.31 180 LEU A O 1
ATOM 1521 N N . LEU A 1 181 ? -3.993 3.798 -3.578 1.00 95.81 181 LEU A N 1
ATOM 1522 C CA . LEU A 1 181 ? -3.759 5.223 -3.318 1.00 95.81 181 LEU A CA 1
ATOM 1523 C C . LEU A 1 181 ? -5.004 6.056 -3.639 1.00 95.81 181 LEU A C 1
ATOM 1525 O O . LEU A 1 181 ? -5.370 6.949 -2.877 1.00 95.81 181 LEU A O 1
ATOM 1529 N N . LYS A 1 182 ? -5.727 5.707 -4.708 1.00 95.25 182 LYS A N 1
ATOM 1530 C CA . LYS A 1 182 ? -6.997 6.343 -5.068 1.00 95.25 182 LYS A CA 1
ATOM 1531 C C . LYS A 1 182 ? -8.085 6.114 -4.021 1.00 95.25 182 LYS A C 1
ATOM 1533 O O . LYS A 1 182 ? -8.842 7.045 -3.739 1.00 95.25 182 LYS A O 1
ATOM 1538 N N . ILE A 1 183 ? -8.191 4.909 -3.453 1.00 94.00 183 ILE A N 1
ATOM 1539 C CA . ILE A 1 183 ? -9.112 4.627 -2.342 1.00 94.00 183 ILE A CA 1
ATOM 1540 C C . ILE A 1 183 ? -8.788 5.554 -1.172 1.00 94.00 183 ILE A C 1
ATOM 1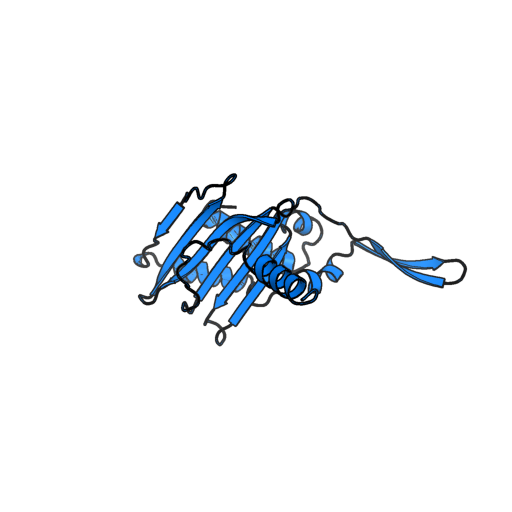542 O O . ILE A 1 183 ? -9.693 6.213 -0.666 1.00 94.00 183 ILE A O 1
ATOM 1546 N N . ILE A 1 184 ? -7.522 5.654 -0.772 1.00 92.31 184 ILE A N 1
ATOM 1547 C CA . ILE A 1 184 ? -7.133 6.490 0.368 1.00 92.31 184 ILE A CA 1
ATOM 1548 C C . ILE A 1 184 ? -7.408 7.971 0.087 1.00 92.31 184 ILE A C 1
ATOM 1550 O O . ILE A 1 184 ? -8.099 8.624 0.869 1.00 92.31 184 ILE A O 1
ATOM 1554 N N . HIS A 1 185 ? -6.990 8.474 -1.074 1.00 90.88 185 HIS A N 1
ATOM 1555 C CA . HIS A 1 185 ? -7.242 9.854 -1.483 1.00 90.88 185 HIS A CA 1
ATOM 1556 C C . HIS A 1 185 ? -8.741 10.192 -1.495 1.00 90.88 185 HIS A C 1
ATOM 1558 O O . HIS A 1 185 ? -9.157 11.203 -0.942 1.00 90.88 185 HIS A O 1
ATOM 1564 N N . THR A 1 186 ? -9.582 9.313 -2.050 1.00 90.25 186 THR A N 1
ATOM 1565 C CA . THR A 1 186 ? -11.035 9.550 -2.154 1.00 90.25 186 THR A CA 1
ATOM 1566 C C . THR A 1 186 ? -11.731 9.598 -0.791 1.00 90.25 186 THR A C 1
ATOM 1568 O O . THR A 1 186 ? -12.721 10.307 -0.645 1.00 90.25 186 THR A O 1
ATOM 1571 N N . ASN A 1 187 ? -11.268 8.822 0.196 1.00 87.00 187 ASN A N 1
ATOM 1572 C CA . ASN A 1 187 ? -11.926 8.758 1.506 1.00 87.00 187 ASN A CA 1
ATOM 1573 C C . ASN A 1 187 ? -11.371 9.775 2.514 1.00 87.00 187 ASN A C 1
ATOM 1575 O O . ASN A 1 187 ? -12.084 10.129 3.450 1.00 87.00 187 ASN A O 1
ATOM 1579 N N . PHE A 1 188 ? -10.128 10.237 2.344 1.00 83.81 188 PHE A N 1
ATOM 1580 C CA . PHE A 1 188 ? -9.440 11.048 3.357 1.00 83.81 188 PHE A CA 1
ATOM 1581 C C . PHE A 1 188 ? -8.859 12.372 2.845 1.00 83.81 188 PHE A C 1
ATOM 1583 O O . PHE A 1 188 ? -8.467 13.199 3.676 1.00 83.81 188 PHE A O 1
ATOM 1590 N N . GLU A 1 189 ? -8.836 12.584 1.524 1.00 85.44 189 GLU A N 1
ATOM 1591 C CA . GLU A 1 189 ? -8.281 13.770 0.848 1.00 85.44 189 GLU A CA 1
ATOM 1592 C C . GLU A 1 189 ? -6.800 14.009 1.192 1.00 8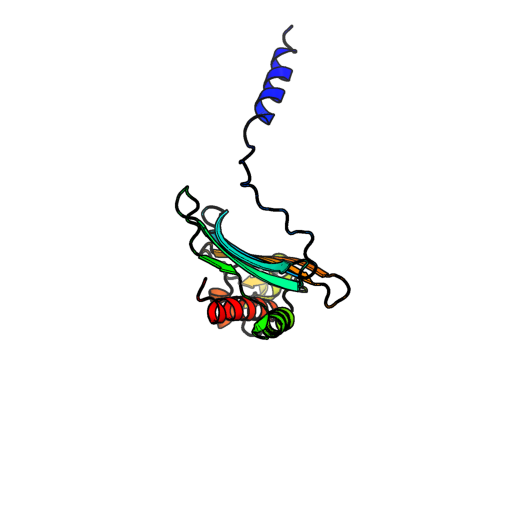5.44 189 GLU A C 1
ATOM 1594 O O . GLU A 1 189 ? -6.370 15.124 1.487 1.00 85.44 189 GLU A O 1
ATOM 1599 N N . ILE A 1 190 ? -6.022 12.926 1.193 1.00 81.56 190 ILE A N 1
ATOM 1600 C CA . ILE A 1 190 ? -4.575 12.916 1.446 1.00 81.56 190 ILE A CA 1
ATOM 1601 C C . ILE A 1 190 ? -3.823 12.295 0.265 1.00 81.56 190 ILE A C 1
ATOM 1603 O O . ILE A 1 190 ? -4.445 11.641 -0.578 1.00 81.56 190 ILE A O 1
ATOM 1607 N N . PHE A 1 191 ? -2.494 12.457 0.286 1.00 75.56 191 PHE A N 1
ATOM 1608 C CA . PHE A 1 191 ? -1.538 12.124 -0.776 1.00 75.56 191 PHE A CA 1
ATOM 1609 C C . PHE A 1 191 ? -1.615 12.985 -2.036 1.00 75.56 191 PHE A C 1
ATOM 1611 O O . PHE A 1 191 ? -2.738 13.296 -2.496 1.00 75.56 191 PHE A O 1
#

Foldseek 3Di:
DVPVVVVVVVVVVVVDDDDPDDPPPPVVVFQWKKKKFKAQQVVRDGQKMWIWTQDPVRFIWIAIWGDPDDDTPRPDGDRDGPPPVVRVVLSVLLVVLVLLPDDAPVVCQVLQWDDWDWDDDPVDTDIDTDHDDDDSRIKMWMWIWHPPPVIGTDIYMDGQLVVVCVPRVVRSNSVSVVSNVVSCCVVPVDD

Secondary structure (DSSP, 8-state):
--SHHHHHHHHHTTSS----------GGG-SSEEEEEEEETTTTEEEEEEEEEE-TTSPEEEEEEEEETTEEEEEEEEEPPGGGSHHHHHHHHHHHTTGGGPPPGGGTGGGGEEEEEEEE-SS-EEEEEEEPPP-S-EEEEEEEEESTTSSEEEEEEEE-HHHHTTT-TT-HHHHHHHHHHHHHHHHH---

Mean predicted aligned error: 12.17 Å

Nearest PDB structures (foldseek):
  8pbf-assembly1_A  TM=2.595E-01  e=6.662E-01  Homo sapiens
  7cxc-assembly2_B  TM=2.558E-01  e=1.062E+00  Mus musculus
  4lbl-assembly1_A  TM=2.593E-01  e=8.916E-01  Homo sapiens
  4nhu-assembly2_E  TM=3.393E-01  e=5.758E+00  Mus musculus

Solvent-accessible surface area (backbone atoms only — not comparable to full-atom values): 11430 Å² total; per-residue (Å²): 132,80,71,62,63,59,58,55,58,62,59,60,71,74,73,75,82,79,75,82,74,69,90,69,77,80,65,82,80,38,58,36,34,38,37,42,32,38,26,38,54,85,76,70,38,68,39,34,39,39,38,38,36,40,45,94,88,70,35,47,40,39,42,39,39,42,50,53,103,89,48,84,49,80,74,44,80,48,81,50,73,65,91,66,72,58,61,67,58,48,51,51,58,49,57,72,38,44,65,68,72,56,72,44,45,83,80,50,52,79,77,61,53,79,47,77,45,80,44,80,51,99,89,46,81,41,82,46,69,46,68,84,83,84,85,85,33,46,29,38,41,40,37,34,33,32,56,91,70,84,60,43,71,32,75,34,50,42,64,57,34,82,78,46,38,86,80,41,72,86,41,62,68,46,47,25,53,43,52,43,53,48,54,51,26,74,76,67,75,49,135

Organism: NCBI:txid926559

pLDDT: mean 77.17, std 17.94, range [32.0, 97.31]